Protein AF-0000000080555673 (afdb_homodimer)

Foldseek 3Di:
DQQQQDWAWDKDKDADLQAAIEIEIDTDRDRHDDDPPRNVVRVVVLLVVLVVLCVVCVVPVSHALEYEYEDLDCVCLVSLQVSVVVPGQYAYAYQDDDCPRSCCVRNPVRYHHVVVVCVVCVVVVVPPPSVGDPPPPPD/DQQQQQWAWDKDKDADLQAAIEIEIDTDRDRHDDRDPRNVVRVVVLLVVLVVLCVVCVVPVSHALEYEYEDLDCVCLVSLQVSVVVPGQYAYAYQDDDCPRSCCVRNPVRYHHVVVVCVVCVVVVVPPPPVPDDPPPPD

Radius of gyration: 21.2 Å; Cα contacts (8 Å, |Δi|>4): 438; chains: 2; bounding box: 64×56×46 Å

Sequence (278 aa):
MSRAGSVGKETRTVHCSTCGVMMRQSSIYPNDDPHERKTDIADISLVKEAIFHAMDSITNEKVPRNILLVSNDKDFKCTLEALKLRGFTVMAAIEAKTPNHMYADICGNGTWCWKEMEKGAASDQSRLPYFLPSASPGAMSRAGSVGKETRTVHCSTCGVMMRQSSIYPNDDPHERKTDIADISLVKEAIFHAMDSITNEKVPRNILLVSNDKDFKCTLEALKLRGFTVMAAIEAKTPNHMYADICGNGTWCWKEMEKGAASDQSRLPYFLPSASPGA

Structure (mmCIF, N/CA/C/O backbone):
data_AF-0000000080555673-model_v1
#
loop_
_entity.id
_entity.type
_entity.pdbx_description
1 polymer 'Predicted protein'
#
loop_
_atom_site.group_PDB
_atom_site.id
_atom_site.type_symbol
_atom_site.label_atom_id
_atom_site.label_alt_id
_atom_site.label_comp_id
_atom_site.label_asym_id
_atom_site.label_entity_id
_atom_site.label_seq_id
_atom_site.pdbx_PDB_ins_code
_atom_site.Cartn_x
_atom_site.Cartn_y
_atom_site.Cartn_z
_atom_site.occupancy
_atom_site.B_iso_or_equiv
_atom_site.auth_seq_id
_atom_site.auth_comp_id
_atom_site.auth_asym_id
_atom_site.auth_atom_id
_atom_site.pdbx_PDB_model_num
ATOM 1 N N . MET A 1 1 ? 36.438 9.312 -0.161 1 21.98 1 MET A N 1
ATOM 2 C CA . MET A 1 1 ? 35.344 8.477 -0.634 1 21.98 1 MET A CA 1
ATOM 3 C C . MET A 1 1 ? 34.156 8.555 0.322 1 21.98 1 MET A C 1
ATOM 5 O O . MET A 1 1 ? 34.25 8.156 1.482 1 21.98 1 MET A O 1
ATOM 9 N N . SER A 1 2 ? 33.344 9.664 0.263 1 25.83 2 SER A N 1
ATOM 10 C CA . SER A 1 2 ? 32.219 10.117 1.084 1 25.83 2 SER A CA 1
ATOM 11 C C . SER A 1 2 ? 31.141 9.047 1.185 1 25.83 2 SER A C 1
ATOM 13 O O . SER A 1 2 ? 30.656 8.555 0.167 1 25.83 2 SER A O 1
ATOM 15 N N . ARG A 1 3 ? 31.328 8.172 2.049 1 28.62 3 ARG A N 1
ATOM 16 C CA . ARG A 1 3 ? 30.422 7.098 2.434 1 28.62 3 ARG A CA 1
ATOM 17 C C . ARG A 1 3 ? 28.984 7.605 2.527 1 28.62 3 ARG A C 1
ATOM 19 O O . ARG A 1 3 ? 28.641 8.359 3.443 1 28.62 3 ARG A O 1
ATOM 26 N N . ALA A 1 4 ? 28.359 7.988 1.44 1 32.31 4 ALA A N 1
ATOM 27 C CA . ALA A 1 4 ? 26.953 8.383 1.428 1 32.31 4 ALA A CA 1
ATOM 28 C C . ALA A 1 4 ? 26.094 7.375 2.184 1 32.31 4 ALA A C 1
ATOM 30 O O . ALA A 1 4 ? 26.094 6.184 1.866 1 32.31 4 ALA A O 1
ATOM 31 N N . GLY A 1 5 ? 25.938 7.414 3.393 1 33.72 5 GLY A N 1
ATOM 32 C CA . GLY A 1 5 ? 25.156 6.707 4.398 1 33.72 5 GLY A CA 1
ATOM 33 C C . GLY A 1 5 ? 23.766 6.348 3.926 1 33.72 5 GLY A C 1
ATOM 34 O O . GLY A 1 5 ? 23.094 7.152 3.275 1 33.72 5 GLY A O 1
ATOM 35 N N . SER A 1 6 ? 23.422 5.062 3.5 1 38.94 6 SER A N 1
ATOM 36 C CA . SER A 1 6 ? 22.109 4.59 3.053 1 38.94 6 SER A CA 1
ATOM 37 C C . SER A 1 6 ? 21 5.094 3.965 1 38.94 6 SER A C 1
ATOM 39 O O . SER A 1 6 ? 21.172 5.145 5.184 1 38.94 6 SER A O 1
ATOM 41 N N . VAL A 1 7 ? 20.156 5.949 3.777 1 48.5 7 VAL A N 1
ATOM 42 C CA . VAL A 1 7 ? 19.062 6.637 4.441 1 48.5 7 VAL A CA 1
ATOM 43 C C . VAL A 1 7 ? 17.953 5.641 4.773 1 48.5 7 VAL A C 1
ATOM 45 O O . VAL A 1 7 ? 17.469 4.922 3.895 1 48.5 7 VAL A O 1
ATOM 48 N N . GLY A 1 8 ? 17.938 4.906 5.98 1 57.41 8 GLY A N 1
ATOM 49 C CA . GLY A 1 8 ? 16.797 4.148 6.473 1 57.41 8 GLY A CA 1
ATOM 50 C C . GLY A 1 8 ? 15.555 5.004 6.684 1 57.41 8 GLY A C 1
ATOM 51 O O . GLY A 1 8 ? 15.656 6.223 6.844 1 57.41 8 GLY A O 1
ATOM 52 N N . LYS A 1 9 ? 14.352 4.52 6.137 1 69.62 9 LYS A N 1
ATOM 53 C CA . LYS A 1 9 ? 13.078 5.176 6.398 1 69.62 9 LYS A CA 1
ATOM 54 C C . LYS A 1 9 ? 12.359 4.531 7.574 1 69.62 9 LYS A C 1
ATOM 56 O O . LYS A 1 9 ? 12.422 3.312 7.758 1 69.62 9 LYS A O 1
ATOM 61 N N . GLU A 1 10 ? 12.141 5.344 8.547 1 72.56 10 GLU A N 1
ATOM 62 C CA . GLU A 1 10 ? 11.266 4.91 9.641 1 72.56 10 GLU A CA 1
ATOM 63 C C . GLU A 1 10 ? 9.859 5.469 9.469 1 72.56 10 GLU A C 1
ATOM 65 O O . GLU A 1 10 ? 9.68 6.578 8.961 1 72.56 10 GLU A O 1
ATOM 70 N N . THR A 1 11 ? 8.906 4.551 9.766 1 83.69 11 THR A N 1
ATOM 71 C CA . THR A 1 11 ? 7.52 5 9.68 1 83.69 11 THR A CA 1
ATOM 72 C C . THR A 1 11 ? 6.836 4.891 11.039 1 83.69 11 THR A C 1
ATOM 74 O O . THR A 1 11 ? 7.176 4.02 11.844 1 83.69 11 THR A O 1
ATOM 77 N N . ARG A 1 12 ? 6.098 5.863 11.391 1 82.44 12 ARG A N 1
ATOM 78 C CA . ARG A 1 12 ? 5.246 5.855 12.578 1 82.44 12 ARG A CA 1
ATOM 79 C C . ARG A 1 12 ? 3.791 6.133 12.211 1 82.44 12 ARG A C 1
ATOM 81 O O . ARG A 1 12 ? 3.506 7.055 11.438 1 82.44 12 ARG A O 1
ATOM 88 N N . THR A 1 13 ? 2.893 5.273 12.672 1 89.12 13 THR A N 1
ATOM 89 C CA . THR A 1 13 ? 1.47 5.453 12.398 1 89.12 13 THR A CA 1
ATOM 90 C C . THR A 1 13 ? 0.692 5.621 13.703 1 89.12 13 THR A C 1
ATOM 92 O O . THR A 1 13 ? 0.912 4.883 14.664 1 89.12 13 THR A O 1
ATOM 95 N N . VAL A 1 14 ? -0.144 6.629 13.75 1 88.56 14 VAL A N 1
ATOM 96 C CA . VAL A 1 14 ? -1.011 6.867 14.898 1 88.56 14 VAL A CA 1
ATOM 97 C C . VAL A 1 14 ? -2.471 6.871 14.461 1 88.56 14 VAL A C 1
ATOM 99 O O . VAL A 1 14 ? -2.838 7.574 13.516 1 88.56 14 VAL A O 1
ATOM 102 N N . HIS A 1 15 ? -3.229 5.973 15.117 1 89.88 15 HIS A N 1
ATOM 103 C CA . HIS A 1 15 ? -4.668 5.969 14.883 1 89.88 15 HIS A CA 1
ATOM 104 C C . HIS A 1 15 ? -5.402 6.762 15.961 1 89.88 15 HIS A C 1
ATOM 106 O O . HIS A 1 15 ? -5.172 6.559 17.156 1 89.88 15 HIS A O 1
ATOM 112 N N . CYS A 1 16 ? -6.152 7.699 15.469 1 84.5 16 CYS A N 1
ATOM 113 C CA . CYS A 1 16 ? -6.969 8.531 16.344 1 84.5 16 CYS A CA 1
ATOM 114 C C . CYS A 1 16 ? -8.453 8.266 16.125 1 84.5 16 CYS A C 1
ATOM 116 O O . CYS A 1 16 ? -8.945 8.391 15 1 84.5 16 CYS A O 1
ATOM 118 N N . SER A 1 17 ? -9.219 7.902 17.141 1 87.12 17 SER A N 1
ATOM 119 C CA . SER A 1 17 ? -10.625 7.52 17.031 1 87.12 17 SER A CA 1
ATOM 120 C C . SER A 1 17 ? -11.484 8.695 16.578 1 87.12 17 SER A C 1
ATOM 122 O O . SER A 1 17 ? -12.547 8.5 15.977 1 87.12 17 SER A O 1
ATOM 124 N N . THR A 1 18 ? -10.961 9.883 16.828 1 86.94 18 THR A N 1
ATOM 125 C CA . THR A 1 18 ? -11.773 11.047 16.5 1 86.94 18 THR A CA 1
ATOM 126 C C . THR A 1 18 ? -11.234 11.75 15.25 1 86.94 18 THR A C 1
ATOM 128 O O . THR A 1 18 ? -11.953 12.5 14.594 1 86.94 18 THR A O 1
ATOM 131 N N . CYS A 1 19 ? -10.055 11.461 14.875 1 87.62 19 CYS A N 1
ATOM 132 C CA . CYS A 1 19 ? -9.477 12.328 13.852 1 87.62 19 CYS A CA 1
ATOM 133 C C . CYS A 1 19 ? -8.938 11.5 12.688 1 87.62 19 CYS A C 1
ATOM 135 O O . CYS A 1 19 ? -8.602 12.055 11.641 1 87.62 19 CYS A O 1
ATOM 137 N N . GLY A 1 20 ? -8.914 10.297 12.789 1 94.25 20 GLY A N 1
ATOM 138 C CA . GLY A 1 20 ? -8.461 9.492 11.664 1 94.25 20 GLY A CA 1
ATOM 139 C C . GLY A 1 20 ? -7.074 8.914 11.867 1 94.25 20 GLY A C 1
ATOM 140 O O . GLY A 1 20 ? -6.746 8.438 12.953 1 94.25 20 GLY A O 1
ATOM 141 N N . VAL A 1 21 ? -6.258 8.852 10.859 1 93.88 21 VAL A N 1
ATOM 142 C CA . VAL A 1 21 ? -4.949 8.211 10.945 1 93.88 21 VAL A CA 1
ATOM 143 C C . VAL A 1 21 ? -3.859 9.203 10.547 1 93.88 21 VAL A C 1
ATOM 145 O O . VAL A 1 21 ? -4.055 10.016 9.633 1 93.88 21 VAL A O 1
ATOM 148 N N . MET A 1 22 ? -2.73 9.227 11.234 1 90.62 22 MET A N 1
ATOM 149 C CA . MET A 1 22 ? -1.548 10.016 10.883 1 90.62 22 MET A CA 1
ATOM 150 C C . MET A 1 22 ? -0.346 9.109 10.641 1 90.62 22 MET A C 1
ATOM 152 O O . MET A 1 22 ? -0.007 8.273 11.484 1 90.62 22 MET A O 1
ATOM 156 N N . MET A 1 23 ? 0.239 9.227 9.5 1 92.31 23 MET A N 1
ATOM 157 C CA . MET A 1 23 ? 1.437 8.469 9.148 1 92.31 23 MET A CA 1
ATOM 158 C C . MET A 1 23 ? 2.631 9.391 8.953 1 92.31 23 MET A C 1
ATOM 160 O O . MET A 1 23 ? 2.539 10.383 8.227 1 92.31 23 MET A O 1
ATOM 164 N N . ARG A 1 24 ? 3.701 9.047 9.586 1 86.38 24 ARG A N 1
ATOM 165 C CA . ARG A 1 24 ? 4.902 9.875 9.5 1 86.38 24 ARG A CA 1
ATOM 166 C C . ARG A 1 24 ? 6.082 9.062 8.961 1 86.38 24 ARG A C 1
ATOM 168 O O . ARG A 1 24 ? 6.344 7.953 9.422 1 86.38 24 ARG A O 1
ATOM 175 N N . GLN A 1 25 ? 6.613 9.555 7.941 1 84.25 25 GLN A N 1
ATOM 176 C CA . GLN A 1 25 ? 7.848 8.992 7.406 1 84.25 25 GLN A CA 1
ATOM 177 C C . GLN A 1 25 ? 9.062 9.82 7.824 1 84.25 25 GLN A C 1
ATOM 179 O O . GLN A 1 25 ? 9.047 11.047 7.707 1 84.25 25 GLN A O 1
ATOM 184 N N . SER A 1 26 ? 10.023 9.219 8.469 1 74.69 26 SER A N 1
ATOM 185 C CA . SER A 1 26 ? 11.25 9.898 8.852 1 74.69 26 SER A CA 1
ATOM 186 C C . SER A 1 26 ? 12.477 9.219 8.258 1 74.69 26 SER A C 1
ATOM 188 O O . SER A 1 26 ? 12.445 8.016 7.969 1 74.69 26 SER A O 1
ATOM 190 N N . SER A 1 27 ? 13.352 10.055 7.68 1 62 27 SER A N 1
ATOM 191 C CA . SER A 1 27 ? 14.617 9.531 7.172 1 62 27 SER A CA 1
ATOM 192 C C . SER A 1 27 ? 15.695 9.555 8.25 1 62 27 SER A C 1
ATOM 194 O O . SER A 1 27 ? 15.812 10.523 9 1 62 27 SER A O 1
ATOM 196 N N . ILE A 1 28 ? 16.125 8.359 8.695 1 54.81 28 ILE A N 1
ATOM 197 C CA . ILE A 1 28 ? 17.297 8.312 9.562 1 54.81 28 ILE A CA 1
ATOM 198 C C . ILE A 1 28 ? 18.547 8.156 8.719 1 54.81 28 ILE A C 1
ATOM 200 O O . ILE A 1 28 ? 18.625 7.262 7.863 1 54.81 28 ILE A O 1
ATOM 204 N N . TYR A 1 29 ? 19.422 9.227 8.633 1 47.34 29 TYR A N 1
ATOM 205 C CA . TYR A 1 29 ? 20.672 9.211 7.879 1 47.34 29 TYR A CA 1
ATOM 206 C C . TYR A 1 29 ? 21.766 8.484 8.656 1 47.34 29 TYR A C 1
ATOM 208 O O . TYR A 1 29 ? 22.406 9.07 9.531 1 47.34 29 TYR A O 1
ATOM 216 N N . PRO A 1 30 ? 21.797 7.391 9.039 1 45.25 30 PRO A N 1
ATOM 217 C CA . PRO A 1 30 ? 23.031 6.914 9.656 1 45.25 30 PRO A CA 1
ATOM 218 C C . PRO A 1 30 ? 24.234 7.008 8.711 1 45.25 30 PRO A C 1
ATOM 220 O O . PRO A 1 30 ? 24.062 7.035 7.492 1 45.25 30 PRO A O 1
ATOM 223 N N . ASN A 1 31 ? 25.594 7.434 9.188 1 41.19 31 ASN A N 1
ATOM 224 C CA . ASN A 1 31 ? 26.828 7.352 8.414 1 41.19 31 ASN A CA 1
ATOM 225 C C . ASN A 1 31 ? 26.766 6.238 7.367 1 41.19 31 ASN A C 1
ATOM 227 O O . ASN A 1 31 ? 27.125 6.449 6.207 1 41.19 31 ASN A O 1
ATOM 231 N N . ASP A 1 32 ? 27.672 5.004 7.848 1 35.41 32 ASP A N 1
ATOM 232 C CA . ASP A 1 32 ? 28.188 3.912 7.023 1 35.41 32 ASP A CA 1
ATOM 233 C C . ASP A 1 32 ? 27.078 3.289 6.18 1 35.41 32 ASP A C 1
ATOM 235 O O . ASP A 1 32 ? 27.25 3.094 4.973 1 35.41 32 ASP A O 1
ATOM 239 N N . ASP A 1 33 ? 26.562 2.094 6.637 1 38.25 33 ASP A N 1
ATOM 240 C CA . ASP A 1 33 ? 26.484 0.834 5.902 1 38.25 33 ASP A CA 1
ATOM 241 C C . ASP A 1 33 ? 25.422 0.896 4.812 1 38.25 33 ASP A C 1
ATOM 243 O O . ASP A 1 33 ? 24.531 1.754 4.848 1 38.25 33 ASP A O 1
ATOM 247 N N . PRO A 1 34 ? 25 -0.311 4.148 1 38.94 34 PRO A N 1
ATOM 248 C CA . PRO A 1 34 ? 24.578 -0.998 2.93 1 38.94 34 PRO A CA 1
ATOM 249 C C . PRO A 1 34 ? 23.109 -0.72 2.574 1 38.94 34 PRO A C 1
ATOM 251 O O . PRO A 1 34 ? 22.781 -0.589 1.396 1 38.94 34 PRO A O 1
ATOM 254 N N . HIS A 1 35 ? 21.844 -1.289 3.326 1 42.28 35 HIS A N 1
ATOM 255 C CA . HIS A 1 35 ? 20.703 -2.109 2.914 1 42.28 35 HIS A CA 1
ATOM 256 C C . HIS A 1 35 ? 19.562 -1.247 2.389 1 42.28 35 HIS A C 1
ATOM 258 O O . HIS A 1 35 ? 19.062 -0.378 3.102 1 42.28 35 HIS A O 1
ATOM 264 N N . GLU A 1 36 ? 19.422 -0.836 1.23 1 47.12 36 GLU A N 1
ATOM 265 C CA . GLU A 1 36 ? 18.422 -0.566 0.196 1 47.12 36 GLU A CA 1
ATOM 266 C C . GLU A 1 36 ? 17.078 -1.184 0.553 1 47.12 36 GLU A C 1
ATOM 268 O O . GLU A 1 36 ? 16.031 -0.575 0.323 1 47.12 36 GLU A O 1
ATOM 273 N N . ARG A 1 37 ? 16.938 -2.52 1.069 1 48.28 37 ARG A N 1
ATOM 274 C CA . ARG A 1 37 ? 15.719 -3.301 1.271 1 48.28 37 ARG A CA 1
ATOM 275 C C . ARG A 1 37 ? 14.812 -2.648 2.311 1 48.28 37 ARG A C 1
ATOM 277 O O . ARG A 1 37 ? 13.586 -2.754 2.229 1 48.28 37 ARG A O 1
ATOM 284 N N . LYS A 1 38 ? 15.57 -1.831 3.359 1 53.72 38 LYS A N 1
ATOM 285 C CA . LYS A 1 38 ? 14.805 -1.285 4.48 1 53.72 38 LYS A CA 1
ATOM 286 C C . LYS A 1 38 ? 13.969 -0.088 4.047 1 53.72 38 LYS A C 1
ATOM 288 O O . LYS A 1 38 ? 12.891 0.15 4.594 1 53.72 38 LYS A O 1
ATOM 293 N N . THR A 1 39 ? 14.359 0.45 2.873 1 62.84 39 THR A N 1
ATOM 294 C CA . THR A 1 39 ? 13.664 1.66 2.461 1 62.84 39 THR A CA 1
ATOM 295 C C . THR A 1 39 ? 12.352 1.312 1.758 1 62.84 39 THR A C 1
ATOM 297 O O . THR A 1 39 ? 11.32 1.948 1.999 1 62.84 39 THR A O 1
ATOM 300 N N . ASP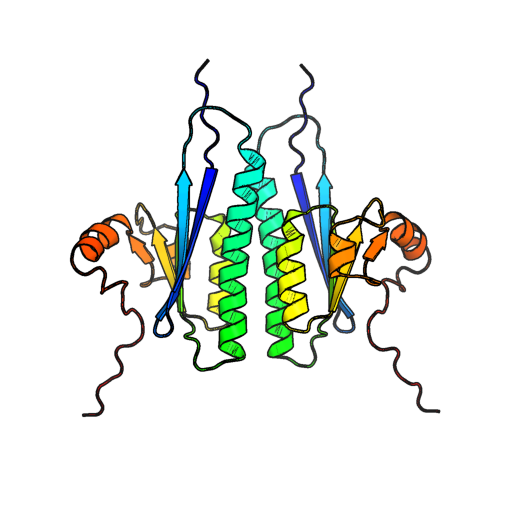 A 1 40 ? 12.219 0.085 1.281 1 72.88 40 ASP A N 1
ATOM 301 C CA . ASP A 1 40 ? 11.062 -0.296 0.475 1 72.88 40 ASP A CA 1
ATOM 302 C C . ASP A 1 40 ? 9.898 -0.734 1.357 1 72.88 40 ASP A C 1
ATOM 304 O O . ASP A 1 40 ? 8.742 -0.405 1.078 1 72.88 40 ASP A O 1
ATOM 308 N N . ILE A 1 41 ? 10.273 -1.353 2.48 1 83.38 41 ILE A N 1
ATOM 309 C CA . ILE A 1 41 ? 9.227 -1.903 3.338 1 83.38 41 ILE A CA 1
ATOM 310 C C . ILE A 1 41 ? 8.508 -0.77 4.066 1 83.38 41 ILE A C 1
ATOM 312 O O . ILE A 1 41 ? 7.293 -0.833 4.273 1 83.38 41 ILE A O 1
ATOM 316 N N . ALA A 1 42 ? 9.305 0.206 4.469 1 84.5 42 ALA A N 1
ATOM 317 C CA . ALA A 1 42 ? 8.703 1.34 5.168 1 84.5 42 ALA A CA 1
ATOM 318 C C . ALA A 1 42 ? 7.664 2.035 4.297 1 84.5 42 ALA A C 1
ATOM 320 O O . ALA A 1 42 ? 6.586 2.393 4.773 1 84.5 42 ALA A O 1
ATOM 321 N N . ASP A 1 43 ? 7.945 2.238 3.066 1 88.69 43 ASP A N 1
ATOM 322 C CA . ASP A 1 43 ? 7.008 2.879 2.148 1 88.69 43 ASP A CA 1
ATOM 323 C C . ASP A 1 43 ? 5.766 2.016 1.937 1 88.69 43 ASP A C 1
ATOM 325 O O . ASP A 1 43 ? 4.645 2.521 1.943 1 88.69 43 ASP A O 1
ATOM 329 N N . ILE A 1 44 ? 5.977 0.724 1.791 1 91.25 44 ILE A N 1
ATOM 330 C CA . ILE A 1 44 ? 4.871 -0.212 1.623 1 91.25 44 ILE A CA 1
ATOM 331 C C . ILE A 1 44 ? 3.967 -0.168 2.852 1 91.25 44 ILE A C 1
ATOM 333 O O . ILE A 1 44 ? 2.74 -0.129 2.727 1 91.25 44 ILE A O 1
ATOM 337 N N . SER A 1 45 ? 4.539 -0.116 3.98 1 92 45 SER A N 1
ATOM 338 C CA . SER A 1 45 ? 3.789 -0.125 5.23 1 92 45 SER A CA 1
ATOM 339 C C . SER A 1 45 ? 2.896 1.106 5.352 1 92 45 SER A C 1
ATOM 341 O O . SER A 1 45 ? 1.763 1.015 5.824 1 92 45 SER A O 1
ATOM 343 N N . LEU A 1 46 ? 3.377 2.199 4.945 1 93.19 46 LEU A N 1
ATOM 344 C CA . LEU A 1 46 ? 2.59 3.424 5.031 1 93.19 46 LEU A CA 1
ATOM 345 C C . LEU A 1 46 ? 1.382 3.359 4.102 1 93.19 46 LEU A C 1
ATOM 347 O O . LEU A 1 46 ? 0.272 3.729 4.492 1 93.19 46 LEU A O 1
ATOM 351 N N . VAL A 1 47 ? 1.68 2.916 2.938 1 96.19 47 VAL A N 1
ATOM 352 C CA . VAL A 1 47 ? 0.606 2.801 1.957 1 96.19 47 VAL A CA 1
ATOM 353 C C . VAL A 1 47 ? -0.441 1.805 2.451 1 96.19 47 VAL A C 1
ATOM 355 O O . VAL A 1 47 ? -1.642 2.084 2.406 1 96.19 47 VAL A O 1
ATOM 358 N N . LYS A 1 48 ? 0.04 0.695 2.92 1 96.62 48 LYS A N 1
ATOM 359 C CA . LYS A 1 48 ? -0.834 -0.331 3.48 1 96.62 48 LYS A CA 1
ATOM 360 C C . LYS A 1 48 ? -1.688 0.232 4.613 1 96.62 48 LYS A C 1
ATOM 362 O O . LYS A 1 48 ? -2.906 0.048 4.629 1 96.62 48 LYS A O 1
ATOM 367 N N . GLU A 1 49 ? -1.113 1.01 5.484 1 95.5 49 GLU A N 1
ATOM 368 C CA . GLU A 1 49 ? -1.824 1.571 6.629 1 95.5 49 GLU A CA 1
ATOM 369 C C . GLU A 1 49 ? -2.885 2.572 6.184 1 95.5 49 GLU A C 1
ATOM 371 O O . GLU A 1 49 ? -4.012 2.555 6.68 1 95.5 49 GLU A O 1
ATOM 376 N N . ALA A 1 50 ? -2.535 3.33 5.297 1 97.62 50 ALA A N 1
ATOM 377 C CA . ALA A 1 50 ? -3.461 4.348 4.809 1 97.62 50 ALA A CA 1
ATOM 378 C C . ALA A 1 50 ? -4.699 3.711 4.184 1 97.62 50 ALA A C 1
ATOM 380 O O . ALA A 1 50 ? -5.828 4.055 4.539 1 97.62 50 ALA A O 1
ATOM 381 N N . ILE A 1 51 ? -4.523 2.742 3.357 1 98.31 51 ILE A N 1
ATOM 382 C CA . ILE A 1 51 ? -5.641 2.207 2.586 1 98.31 51 ILE A CA 1
ATOM 383 C C . ILE A 1 51 ? -6.461 1.254 3.455 1 98.31 51 ILE A C 1
ATOM 385 O O . ILE A 1 51 ? -7.688 1.2 3.344 1 98.31 51 ILE A O 1
ATOM 389 N N . PHE A 1 52 ? -5.816 0.553 4.34 1 97.94 52 PHE A N 1
ATOM 390 C CA . PHE A 1 52 ? -6.574 -0.298 5.25 1 97.94 52 PHE A CA 1
ATOM 391 C C . PHE A 1 52 ? -7.418 0.542 6.199 1 97.94 52 PHE A C 1
ATOM 393 O O . PHE A 1 52 ? -8.547 0.164 6.539 1 97.94 52 PHE A O 1
ATOM 400 N N . HIS A 1 53 ? -6.867 1.677 6.633 1 96.62 53 HIS A N 1
ATOM 401 C CA . HIS A 1 53 ? -7.688 2.584 7.426 1 96.62 53 HIS A CA 1
ATOM 402 C C . HIS A 1 53 ? -8.938 3.008 6.664 1 96.62 53 HIS A C 1
ATOM 404 O O . HIS A 1 53 ? -10.039 3.01 7.219 1 96.62 53 HIS A O 1
ATOM 410 N N . ALA A 1 54 ? -8.695 3.371 5.426 1 98 54 ALA A N 1
ATOM 411 C CA . ALA A 1 54 ? -9.812 3.766 4.57 1 98 54 ALA A CA 1
ATOM 412 C C . ALA A 1 54 ? -10.82 2.633 4.43 1 98 54 ALA A C 1
ATOM 414 O O . ALA A 1 54 ? -12.023 2.84 4.602 1 98 54 ALA A O 1
ATOM 415 N N . MET A 1 55 ? -10.375 1.485 4.188 1 97.69 55 MET A N 1
ATOM 416 C CA . MET A 1 55 ? -11.234 0.312 4.047 1 97.69 55 MET A CA 1
ATOM 417 C C . MET A 1 55 ? -12.031 0.063 5.324 1 97.69 55 MET A C 1
ATOM 419 O O . MET A 1 55 ? -13.242 -0.167 5.27 1 97.69 55 MET A O 1
ATOM 423 N N . ASP A 1 56 ? -11.359 0.171 6.391 1 95.5 56 ASP A N 1
ATOM 424 C CA . ASP A 1 56 ? -12.008 -0.062 7.676 1 95.5 56 ASP A CA 1
ATOM 425 C C . ASP A 1 56 ? -13.062 1 7.957 1 95.5 56 ASP A C 1
ATOM 427 O O . ASP A 1 56 ? -14.102 0.707 8.555 1 95.5 56 ASP A O 1
ATOM 431 N N . SER A 1 57 ? -12.859 2.174 7.543 1 95.56 57 SER A N 1
ATOM 432 C CA . SER A 1 57 ? -13.805 3.252 7.789 1 95.56 57 SER A CA 1
ATOM 433 C C . SER A 1 57 ? -15.078 3.066 6.965 1 95.56 57 SER A C 1
ATOM 435 O O . SER A 1 57 ? -16.156 3.529 7.355 1 95.56 57 SER A O 1
ATOM 437 N N . ILE A 1 58 ? -14.953 2.361 5.855 1 94.75 58 ILE A N 1
ATOM 438 C CA . ILE A 1 58 ? -16.125 2.064 5.023 1 94.75 58 ILE A CA 1
ATOM 439 C C . ILE A 1 58 ? -17 1.026 5.719 1 94.75 58 ILE A C 1
ATOM 441 O O . ILE A 1 58 ? -18.234 1.109 5.664 1 94.75 58 ILE A O 1
ATOM 445 N N . THR A 1 59 ? -16.359 0.136 6.367 1 93.56 59 THR A N 1
ATOM 446 C CA . THR A 1 59 ? -17.078 -0.96 7.008 1 93.56 59 THR A CA 1
ATOM 447 C C . THR A 1 59 ? -17.578 -0.547 8.391 1 93.56 59 THR A C 1
ATOM 449 O O . THR A 1 59 ? -18.562 -1.098 8.891 1 93.56 59 THR A O 1
ATOM 452 N N . ASN A 1 60 ? -16.828 0.385 9 1 95.19 60 ASN A N 1
ATOM 453 C CA . ASN A 1 60 ? -17.141 0.889 10.336 1 95.19 60 ASN A CA 1
ATOM 454 C C . ASN A 1 60 ? -17.266 2.41 10.344 1 95.19 60 ASN A C 1
ATOM 456 O O . ASN A 1 60 ? -16.25 3.117 10.422 1 95.19 60 ASN A O 1
ATOM 460 N N . GLU A 1 61 ? -18.484 2.854 10.461 1 93.38 61 GLU A N 1
ATOM 461 C CA . GLU A 1 61 ? -18.766 4.281 10.328 1 93.38 61 GLU A CA 1
ATOM 462 C C . GLU A 1 61 ? -18.172 5.07 11.492 1 93.38 61 GLU A C 1
ATOM 464 O O . GLU A 1 61 ? -18.062 6.297 11.43 1 93.38 61 GLU A O 1
ATOM 469 N N . LYS A 1 62 ? -17.797 4.457 12.57 1 95 62 LYS A N 1
ATOM 470 C CA . LYS A 1 62 ? -17.203 5.133 13.719 1 95 62 LYS A CA 1
ATOM 471 C C . LYS A 1 62 ? -15.75 5.516 13.43 1 95 62 LYS A C 1
ATOM 473 O O . LYS A 1 62 ? -15.172 6.336 14.141 1 95 62 LYS A O 1
ATOM 478 N N . VAL A 1 63 ? -15.203 4.914 12.438 1 94.81 63 VAL A N 1
ATOM 479 C CA . VAL A 1 63 ? -13.828 5.219 12.055 1 94.81 63 VAL A CA 1
ATOM 480 C C . VAL A 1 63 ? -13.805 6.441 11.141 1 94.81 63 VAL A C 1
ATOM 482 O O . VAL A 1 63 ? -14.422 6.438 10.078 1 94.81 63 VAL A O 1
ATOM 485 N N . PRO A 1 64 ? -13.086 7.543 11.641 1 95.81 64 PRO A N 1
ATOM 486 C CA . PRO A 1 64 ? -13.07 8.758 10.82 1 95.81 64 PRO A CA 1
ATOM 487 C C . PRO A 1 64 ? -12.391 8.539 9.469 1 95.81 64 PRO A C 1
ATOM 489 O O . PRO A 1 64 ? -11.438 7.773 9.367 1 95.81 64 PRO A O 1
ATOM 492 N N . ARG A 1 65 ? -12.797 9.305 8.484 1 97.06 65 ARG A N 1
ATOM 493 C CA . ARG A 1 65 ? -12.32 9.148 7.117 1 97.06 65 ARG A CA 1
ATOM 494 C C . ARG A 1 65 ? -11.242 10.18 6.789 1 97.06 65 ARG A C 1
ATOM 496 O O . ARG A 1 65 ? -11.227 10.734 5.691 1 97.06 65 ARG A O 1
ATOM 503 N N . ASN A 1 66 ? -10.406 10.5 7.836 1 95.88 66 ASN A N 1
ATOM 504 C CA . ASN A 1 66 ? -9.32 11.469 7.68 1 95.88 66 ASN A CA 1
ATOM 505 C C . ASN A 1 66 ? -7.957 10.789 7.676 1 95.88 66 ASN A C 1
ATOM 507 O O . ASN A 1 66 ? -7.668 9.961 8.539 1 95.88 66 ASN A O 1
ATOM 511 N N . ILE A 1 67 ? -7.078 11.109 6.707 1 96.62 67 ILE A N 1
ATOM 512 C CA . ILE A 1 67 ? -5.75 10.523 6.547 1 96.62 67 ILE A CA 1
ATOM 513 C C . ILE A 1 67 ? -4.711 11.641 6.445 1 96.62 67 ILE A C 1
ATOM 515 O O . ILE A 1 67 ? -4.789 12.492 5.555 1 96.62 67 ILE A O 1
ATOM 519 N N . LEU A 1 68 ? -3.734 11.688 7.312 1 93.75 68 LEU A N 1
ATOM 520 C CA . LEU A 1 68 ? -2.666 12.68 7.316 1 93.75 68 LEU A CA 1
ATOM 521 C C . LEU A 1 68 ? -1.312 12.016 7.07 1 93.75 68 LEU A C 1
ATOM 523 O O . LEU A 1 68 ? -0.92 11.102 7.797 1 93.75 68 LEU A O 1
ATOM 527 N N . LEU A 1 69 ? -0.646 12.43 6.09 1 93.44 69 LEU A N 1
ATOM 528 C CA . LEU A 1 69 ? 0.696 11.953 5.77 1 93.44 69 LEU A CA 1
ATOM 529 C C . LEU A 1 69 ? 1.738 13.023 6.074 1 93.44 69 LEU A C 1
ATOM 531 O O . LEU A 1 69 ? 1.633 14.156 5.59 1 93.44 69 LEU A O 1
ATOM 535 N N . VAL A 1 70 ? 2.689 12.672 6.867 1 89.12 70 VAL A N 1
ATOM 536 C CA . VAL A 1 70 ? 3.836 13.531 7.129 1 89.12 70 VAL A CA 1
ATOM 537 C C . VAL A 1 70 ? 5.062 13 6.391 1 89.12 70 VAL A C 1
ATOM 539 O O . VA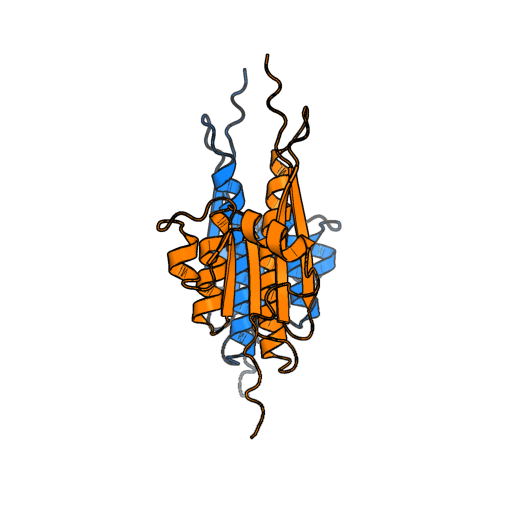L A 1 70 ? 5.754 12.109 6.887 1 89.12 70 VAL A O 1
ATOM 542 N N . SER A 1 71 ? 5.293 13.484 5.23 1 85.69 71 SER A N 1
ATOM 543 C CA . SER A 1 71 ? 6.375 13 4.379 1 85.69 71 SER A CA 1
ATOM 544 C C . SER A 1 71 ? 6.637 13.953 3.217 1 85.69 71 SER A C 1
ATOM 546 O O . SER A 1 71 ? 5.727 14.648 2.76 1 85.69 71 SER A O 1
ATOM 548 N N . ASN A 1 72 ? 7.871 13.961 2.738 1 83.25 72 ASN A N 1
ATOM 549 C CA . ASN A 1 72 ? 8.219 14.68 1.515 1 83.25 72 ASN A CA 1
ATOM 550 C C . ASN A 1 72 ? 8.352 13.727 0.327 1 83.25 72 ASN A C 1
ATOM 552 O O . ASN A 1 72 ? 8.688 14.156 -0.779 1 83.25 72 ASN A O 1
ATOM 556 N N . ASP A 1 73 ? 8 12.516 0.574 1 84.38 73 ASP A N 1
ATOM 557 C CA . ASP A 1 73 ? 8.188 11.5 -0.457 1 84.38 73 ASP A CA 1
ATOM 558 C C . ASP A 1 73 ? 7.082 11.57 -1.504 1 84.38 73 ASP A C 1
ATOM 560 O O . ASP A 1 73 ? 5.898 11.445 -1.173 1 84.38 73 ASP A O 1
ATOM 564 N N . LYS A 1 74 ? 7.441 11.719 -2.705 1 86.88 74 LYS A N 1
ATOM 565 C CA . LYS A 1 74 ? 6.484 11.875 -3.795 1 86.88 74 LYS A CA 1
ATOM 566 C C . LYS A 1 74 ? 5.824 10.539 -4.133 1 86.88 74 LYS A C 1
ATOM 568 O O . LYS A 1 74 ? 4.797 10.508 -4.816 1 86.88 74 LYS A O 1
ATOM 573 N N . ASP A 1 75 ? 6.371 9.414 -3.699 1 86.69 75 ASP A N 1
ATOM 574 C CA . ASP A 1 75 ? 5.871 8.094 -4.074 1 86.69 75 ASP A CA 1
ATOM 575 C C . ASP A 1 75 ? 4.492 7.836 -3.469 1 86.69 75 ASP A C 1
ATOM 577 O O . ASP A 1 75 ? 3.779 6.93 -3.902 1 86.69 75 ASP A O 1
ATOM 581 N N . PHE A 1 76 ? 4 8.734 -2.584 1 93.06 76 PHE A N 1
ATOM 582 C CA . PHE A 1 76 ? 2.719 8.523 -1.922 1 93.06 76 PHE A CA 1
ATOM 583 C C . PHE A 1 76 ? 1.62 9.328 -2.605 1 93.06 76 PHE A C 1
ATOM 585 O O . PHE A 1 76 ? 0.437 9.148 -2.307 1 93.06 76 PHE A O 1
ATOM 592 N N . LYS A 1 77 ? 2.115 10.094 -3.512 1 93.44 77 LYS A N 1
ATOM 593 C CA . LYS A 1 77 ? 1.186 11.031 -4.133 1 93.44 77 LYS A CA 1
ATOM 594 C C . LYS A 1 77 ? -0.001 10.305 -4.754 1 93.44 77 LYS A C 1
ATOM 596 O O . LYS A 1 77 ? -1.155 10.648 -4.5 1 93.44 77 LYS A O 1
ATOM 601 N N . CYS A 1 78 ? 0.171 9.266 -5.531 1 94.81 78 CYS A N 1
ATOM 602 C CA . CYS A 1 78 ? -0.891 8.562 -6.238 1 94.81 78 CYS A CA 1
ATOM 603 C C . CYS A 1 78 ? -1.809 7.832 -5.262 1 94.81 78 CYS A C 1
ATOM 605 O O . CYS A 1 78 ? -3.006 7.688 -5.52 1 94.81 78 CYS A O 1
ATOM 607 N N . THR A 1 79 ? -1.256 7.383 -4.195 1 96.62 79 THR A N 1
ATOM 608 C CA . THR A 1 79 ? -2.08 6.742 -3.176 1 96.62 79 THR A CA 1
ATOM 609 C C . THR A 1 79 ? -3.051 7.742 -2.557 1 96.62 79 THR A C 1
ATOM 611 O O . THR A 1 79 ? -4.246 7.469 -2.445 1 96.62 79 THR A O 1
ATOM 614 N N . LEU A 1 80 ? -2.523 8.93 -2.205 1 96.94 80 LEU A N 1
ATOM 615 C CA . LEU A 1 80 ? -3.361 9.961 -1.606 1 96.94 80 LEU A CA 1
ATOM 616 C C . LEU A 1 80 ? -4.422 10.445 -2.594 1 96.94 80 LEU A C 1
ATOM 618 O O . LEU A 1 80 ? -5.574 10.664 -2.217 1 96.94 80 LEU A O 1
ATOM 622 N N . GLU A 1 81 ? -3.994 10.547 -3.777 1 97.12 81 GLU A N 1
ATOM 623 C CA . GLU A 1 81 ? -4.941 10.961 -4.809 1 97.12 81 GLU A CA 1
ATOM 624 C C . GLU A 1 81 ? -6.074 9.945 -4.953 1 97.12 81 GLU A C 1
ATOM 626 O O . GLU A 1 81 ? -7.246 10.32 -5.035 1 97.12 81 GLU A O 1
ATOM 631 N N . ALA A 1 82 ? -5.773 8.688 -5.02 1 97.31 82 ALA A N 1
ATOM 632 C CA . ALA A 1 82 ? -6.773 7.637 -5.16 1 97.31 82 ALA A CA 1
ATOM 633 C C . ALA A 1 82 ? -7.73 7.625 -3.969 1 97.31 82 ALA A C 1
ATOM 635 O O . ALA A 1 82 ? -8.93 7.391 -4.129 1 97.31 82 ALA A O 1
ATOM 636 N N . LEU A 1 83 ? -7.238 7.883 -2.783 1 97.5 83 LEU A N 1
ATOM 637 C CA . LEU A 1 83 ? -8.07 7.93 -1.587 1 97.5 83 LEU A CA 1
ATOM 638 C C . LEU A 1 83 ? -9.016 9.125 -1.625 1 97.5 83 LEU A C 1
ATOM 640 O O . LEU A 1 83 ? -10.188 9.016 -1.265 1 97.5 83 LEU A O 1
ATOM 644 N N . LYS A 1 84 ? -8.461 10.203 -2.1 1 97.06 84 LYS A N 1
ATOM 645 C CA . LYS A 1 84 ? -9.289 11.398 -2.229 1 97.06 84 LYS A CA 1
ATOM 646 C C . LYS A 1 84 ? -10.453 11.164 -3.188 1 97.06 84 LYS A C 1
ATOM 648 O O . LYS A 1 84 ? -11.586 11.57 -2.912 1 97.06 84 LYS A O 1
ATOM 653 N N . LEU A 1 85 ? -10.234 10.531 -4.262 1 95.69 85 LEU A N 1
ATOM 654 C CA . LEU A 1 85 ? -11.258 10.242 -5.262 1 95.69 85 LEU A CA 1
ATOM 655 C C . LEU A 1 85 ? -12.328 9.312 -4.695 1 95.69 85 LEU A C 1
ATOM 657 O O . LEU A 1 85 ? -13.445 9.258 -5.207 1 95.69 85 LEU A O 1
ATOM 661 N N . ARG A 1 86 ? -12.047 8.625 -3.646 1 95.81 86 ARG A N 1
ATOM 662 C CA . ARG A 1 86 ? -12.992 7.703 -3.031 1 95.81 86 ARG A CA 1
ATOM 663 C C . ARG A 1 86 ? -13.711 8.359 -1.854 1 95.81 86 ARG A C 1
ATOM 665 O O . ARG A 1 86 ? -14.406 7.68 -1.091 1 95.81 86 ARG A O 1
ATOM 672 N N . GLY A 1 87 ? -13.422 9.625 -1.694 1 95.81 87 GLY A N 1
ATOM 673 C CA . GLY A 1 87 ? -14.211 10.406 -0.754 1 95.81 87 GLY A CA 1
ATOM 674 C C . GLY A 1 87 ? -13.516 10.609 0.581 1 95.81 87 GLY A C 1
ATOM 675 O O . GLY A 1 87 ? -14.125 11.094 1.535 1 95.81 87 GLY A O 1
ATOM 676 N N . PHE A 1 88 ? -12.312 10.258 0.704 1 97.06 88 PHE A N 1
ATOM 677 C CA . PHE A 1 88 ? -11.586 10.461 1.952 1 97.06 88 PHE A CA 1
ATOM 678 C C . PHE A 1 88 ? -10.969 11.852 2.006 1 97.06 88 PHE A C 1
ATOM 680 O O . PHE A 1 88 ? -10.594 12.406 0.972 1 97.06 88 PHE A O 1
ATOM 687 N N . THR A 1 89 ? -10.906 12.391 3.215 1 96.38 89 THR A N 1
ATOM 688 C CA . THR A 1 89 ? -10.156 13.617 3.43 1 96.38 89 THR A CA 1
ATOM 689 C C . THR A 1 89 ? -8.672 13.312 3.613 1 96.38 89 THR A C 1
ATOM 691 O O . THR A 1 89 ? -8.281 12.602 4.547 1 96.38 89 THR A O 1
ATOM 694 N N . VAL A 1 90 ? -7.832 13.781 2.717 1 96.88 90 VAL A N 1
ATOM 695 C CA . VAL A 1 90 ? -6.398 13.523 2.777 1 96.88 90 VAL A CA 1
ATOM 696 C C . VAL A 1 90 ? -5.652 14.828 3.068 1 96.88 90 VAL A C 1
ATOM 698 O O . VAL A 1 90 ? -5.984 15.875 2.516 1 96.88 90 VAL A O 1
ATOM 701 N N . MET A 1 91 ? -4.68 14.773 3.922 1 93.62 91 MET A N 1
ATOM 702 C CA . MET A 1 91 ? -3.834 15.891 4.328 1 93.62 91 MET A CA 1
ATOM 703 C C . MET A 1 91 ? -2.361 15.5 4.293 1 93.62 91 MET A C 1
ATOM 705 O O . MET A 1 91 ? -2.025 14.32 4.398 1 93.62 91 MET A O 1
ATOM 709 N N . ALA A 1 92 ? -1.515 16.484 4.094 1 92 92 ALA A N 1
ATOM 710 C CA . ALA A 1 92 ? -0.078 16.234 4.043 1 92 92 ALA A CA 1
ATOM 711 C C . ALA A 1 92 ? 0.701 17.312 4.777 1 92 92 ALA A C 1
ATOM 713 O O . ALA A 1 92 ? 0.384 18.5 4.664 1 92 92 ALA A O 1
ATOM 714 N N . ALA A 1 93 ? 1.59 16.859 5.59 1 88.19 93 ALA A N 1
ATOM 715 C CA . ALA A 1 93 ? 2.572 17.75 6.195 1 88.19 93 ALA A CA 1
ATOM 716 C C . ALA A 1 93 ? 3.947 17.578 5.555 1 88.19 93 ALA A C 1
ATOM 718 O O . ALA A 1 93 ? 4.523 16.484 5.605 1 88.19 93 ALA A O 1
ATOM 719 N N . ILE A 1 94 ? 4.438 18.641 4.973 1 85.06 94 ILE A N 1
ATOM 720 C CA . ILE A 1 94 ? 5.684 18.562 4.215 1 85.06 94 ILE A CA 1
ATOM 721 C C . ILE A 1 94 ? 6.703 19.531 4.801 1 85.06 94 ILE A C 1
ATOM 723 O O . ILE A 1 94 ? 6.355 20.391 5.617 1 85.06 94 ILE A O 1
ATOM 727 N N . GLU A 1 95 ? 8.039 19.203 4.512 1 78.88 95 GLU A N 1
ATOM 728 C CA . GLU A 1 95 ? 9.102 20.016 5.078 1 78.88 95 GLU A CA 1
ATOM 729 C C . GLU A 1 95 ? 8.992 21.469 4.594 1 78.88 95 GLU A C 1
ATOM 731 O O . GLU A 1 95 ? 9.062 22.406 5.395 1 78.88 95 GLU A O 1
ATOM 736 N N . ALA A 1 96 ? 9.133 21.656 3.264 1 71.56 96 ALA A N 1
ATOM 737 C CA . ALA A 1 96 ? 9.031 23.016 2.732 1 71.56 96 ALA A CA 1
ATOM 738 C C . ALA A 1 96 ? 7.793 23.172 1.851 1 71.56 96 ALA A C 1
ATOM 740 O O . ALA A 1 96 ? 7.656 22.469 0.839 1 71.56 96 ALA A O 1
ATOM 741 N N . LYS A 1 97 ? 6.855 23.875 2.443 1 63.75 97 LYS A N 1
ATOM 742 C CA . LYS A 1 97 ? 5.648 24.109 1.654 1 63.75 97 LYS A CA 1
ATOM 743 C C . LYS A 1 97 ? 5.945 25.016 0.462 1 63.75 97 LYS A C 1
ATOM 745 O O . LYS A 1 97 ? 6.504 26.109 0.625 1 63.75 97 LYS A O 1
ATOM 750 N N . THR A 1 98 ? 6.18 24.391 -0.582 1 62.41 98 THR A N 1
ATOM 751 C CA . THR A 1 98 ? 6.199 25.234 -1.771 1 62.41 98 THR A CA 1
ATOM 752 C C . THR A 1 98 ? 4.863 25.172 -2.506 1 62.41 98 THR A C 1
ATOM 754 O O . THR A 1 98 ? 4.176 24.156 -2.463 1 62.41 98 THR A O 1
ATOM 757 N N . PRO A 1 99 ? 4.324 26.406 -2.867 1 62.12 99 PRO A N 1
ATOM 758 C CA . PRO A 1 99 ? 3.053 26.438 -3.594 1 62.12 99 PRO A CA 1
ATOM 759 C C . PRO A 1 99 ? 2.975 25.375 -4.688 1 62.12 99 PRO A C 1
ATOM 761 O O . PRO A 1 99 ? 1.88 24.922 -5.043 1 62.12 99 PRO A O 1
ATOM 764 N N . ASN A 1 100 ? 4.074 24.906 -5.148 1 67.31 100 ASN A N 1
ATOM 765 C CA . ASN A 1 100 ? 4.055 23.969 -6.266 1 67.31 100 ASN A CA 1
ATOM 766 C C . ASN A 1 100 ? 4.383 22.547 -5.809 1 67.31 100 ASN A C 1
ATOM 768 O O . ASN A 1 100 ? 4.758 21.703 -6.621 1 67.31 100 ASN A O 1
ATOM 772 N N . HIS A 1 101 ? 4.18 22.484 -4.445 1 76.88 101 HIS A N 1
ATOM 773 C CA . HIS A 1 101 ? 4.5 21.141 -3.994 1 76.88 101 HIS A CA 1
ATOM 774 C C . HIS A 1 101 ? 3.469 20.125 -4.488 1 76.88 101 HIS A C 1
ATOM 776 O O . HIS A 1 101 ? 2.285 20.453 -4.602 1 76.88 101 HIS A O 1
ATOM 782 N N . MET A 1 102 ? 3.773 18.969 -4.805 1 82.56 102 MET A N 1
ATOM 783 C CA . MET A 1 102 ? 2.928 17.953 -5.422 1 82.56 102 MET A CA 1
ATOM 784 C C . MET A 1 102 ? 1.714 17.641 -4.551 1 82.56 102 MET A C 1
ATOM 786 O O . MET A 1 102 ? 0.611 17.438 -5.062 1 82.56 102 MET A O 1
ATOM 790 N N . TYR A 1 103 ? 1.837 17.828 -3.328 1 89.94 103 TYR A N 1
ATOM 791 C CA . TYR A 1 103 ? 0.732 17.5 -2.434 1 89.94 103 TYR A CA 1
ATOM 792 C C . TYR A 1 103 ? -0.262 18.656 -2.348 1 89.94 103 TYR A C 1
ATOM 794 O O . TYR A 1 103 ? -1.405 18.453 -1.926 1 89.94 103 TYR A O 1
ATOM 802 N N . ALA A 1 104 ? 0.19 19.812 -2.744 1 87 104 ALA A N 1
ATOM 803 C CA . ALA A 1 104 ? -0.736 20.938 -2.768 1 87 104 ALA A CA 1
ATOM 804 C C . ALA A 1 104 ? -1.858 20.703 -3.775 1 87 104 ALA A C 1
ATOM 806 O O . ALA A 1 104 ? -3.004 21.094 -3.539 1 87 104 ALA A O 1
ATOM 807 N N . ASP A 1 105 ? -1.592 20.047 -4.797 1 88.12 105 ASP A N 1
ATOM 808 C CA . ASP A 1 105 ? -2.574 19.766 -5.836 1 88.12 105 ASP A CA 1
ATOM 809 C C . ASP A 1 105 ? -3.617 18.75 -5.344 1 88.12 105 ASP A C 1
ATOM 811 O O . ASP A 1 105 ? -4.773 18.797 -5.766 1 88.12 105 ASP A O 1
ATOM 815 N N . ILE A 1 106 ? -3.199 17.953 -4.453 1 93 106 ILE A N 1
ATOM 816 C CA . ILE A 1 106 ? -4.055 16.859 -4 1 93 106 ILE A CA 1
ATOM 817 C C . ILE A 1 106 ? -4.789 17.281 -2.727 1 93 106 ILE A C 1
ATOM 819 O O . ILE A 1 106 ? -6.012 17.156 -2.639 1 93 106 ILE A O 1
ATOM 823 N N . CYS A 1 107 ? -4.035 17.875 -1.863 1 92.5 107 CYS A N 1
ATOM 824 C CA . CYS A 1 107 ? -4.562 18.094 -0.521 1 92.5 107 CYS A CA 1
ATOM 825 C C . CYS A 1 107 ? -5.113 19.516 -0.384 1 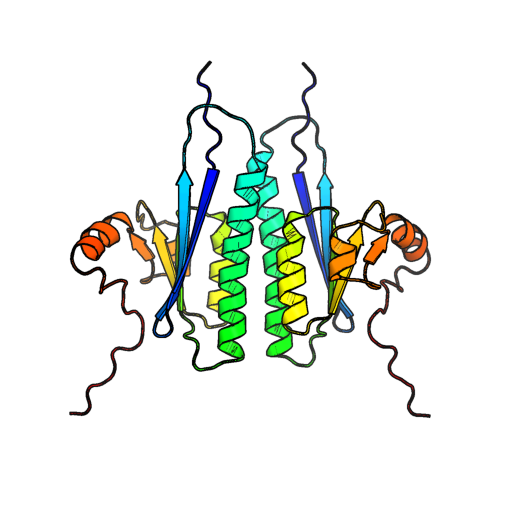92.5 107 CYS A C 1
ATOM 827 O O . CYS A 1 107 ? -5.852 19.797 0.557 1 92.5 107 CYS A O 1
ATOM 829 N N . GLY A 1 108 ? -4.727 20.406 -1.347 1 88.69 108 GLY A N 1
ATOM 830 C CA . GLY A 1 108 ? -5.172 21.797 -1.251 1 88.69 108 GLY A CA 1
ATOM 831 C C . GLY A 1 108 ? -4.828 22.438 0.075 1 88.69 108 GLY A C 1
ATOM 832 O O . GLY A 1 108 ? -3.666 22.438 0.491 1 88.69 108 GLY A O 1
ATOM 833 N N . ASN A 1 109 ? -5.906 22.875 0.795 1 85.94 109 ASN A N 1
ATOM 834 C CA . ASN A 1 109 ? -5.734 23.547 2.076 1 85.94 109 ASN A CA 1
ATOM 835 C C . ASN A 1 109 ? -5.297 22.578 3.168 1 85.94 109 ASN A C 1
ATOM 837 O O . ASN A 1 109 ? -4.938 23 4.27 1 85.94 109 ASN A O 1
ATOM 841 N N . GLY A 1 110 ? -5.285 21.344 2.846 1 86.12 110 GLY A N 1
ATOM 842 C CA . GLY A 1 110 ? -4.855 20.328 3.789 1 86.12 110 GLY A CA 1
ATOM 843 C C . GLY A 1 110 ? -3.357 20.078 3.762 1 86.12 110 GLY A C 1
ATOM 844 O O . GLY A 1 110 ? -2.863 19.141 4.379 1 86.12 110 GLY A O 1
ATOM 845 N N . THR A 1 111 ? -2.615 20.875 3.059 1 86.62 111 THR A N 1
ATOM 846 C CA . THR A 1 111 ? -1.16 20.781 3.029 1 86.62 111 THR A CA 1
ATOM 847 C C . THR A 1 111 ? -0.539 21.734 4.051 1 86.62 111 THR A C 1
ATOM 849 O O . THR A 1 111 ? -0.847 22.922 4.066 1 86.62 111 THR A O 1
ATOM 852 N N . TRP A 1 112 ? 0.284 21.188 4.887 1 82.88 112 TRP A N 1
ATOM 853 C CA . TRP A 1 112 ? 0.916 21.984 5.934 1 82.88 112 TRP A CA 1
ATOM 854 C C . TRP A 1 112 ? 2.428 21.781 5.926 1 82.88 112 TRP A C 1
ATOM 856 O O . TRP A 1 112 ? 2.932 20.797 5.398 1 82.88 112 TRP A O 1
ATOM 866 N N . CYS A 1 113 ? 3.07 22.859 6.492 1 77.62 113 CYS A N 1
ATOM 867 C CA . CYS A 1 113 ? 4.496 22.734 6.77 1 77.62 113 CYS A CA 1
ATOM 868 C C . CYS A 1 113 ? 4.738 22.109 8.133 1 77.62 113 CYS A C 1
ATOM 870 O O . CYS A 1 113 ? 4.309 22.641 9.156 1 77.62 113 CYS A O 1
ATOM 872 N N . TRP A 1 114 ? 5.395 20.969 8.094 1 75.25 114 TRP A N 1
ATOM 873 C CA . TRP A 1 114 ? 5.52 20.234 9.344 1 75.25 114 TRP A CA 1
ATOM 874 C C . TRP A 1 114 ? 6.391 20.984 10.336 1 75.25 114 TRP A C 1
ATOM 876 O O . TRP A 1 114 ? 6.191 20.891 11.555 1 75.25 114 TRP A O 1
ATOM 886 N N . LYS A 1 115 ? 7.379 21.734 9.852 1 70.81 115 LYS A N 1
ATOM 887 C CA . LYS A 1 115 ? 8.203 22.516 10.758 1 70.81 115 LYS A CA 1
ATOM 888 C C . LYS A 1 115 ? 7.355 23.531 11.531 1 70.81 115 LYS A C 1
ATOM 890 O O . LYS A 1 115 ? 7.617 23.797 12.711 1 70.81 115 LYS A O 1
ATOM 895 N N . GLU A 1 116 ? 6.348 24.016 10.797 1 67.75 116 GLU A N 1
ATOM 896 C CA . GLU A 1 116 ? 5.449 24.984 11.438 1 67.75 116 GLU A CA 1
ATOM 897 C C . GLU A 1 116 ? 4.508 24.281 12.414 1 67.75 116 GLU A C 1
ATOM 899 O O . GLU A 1 116 ? 4.117 24.875 13.43 1 67.75 116 GLU A O 1
ATOM 904 N N . MET A 1 117 ? 4.27 23.031 12.031 1 63.06 117 MET A N 1
ATOM 905 C CA . MET A 1 117 ? 3.377 22.266 12.898 1 63.06 117 MET A CA 1
ATOM 906 C C . MET A 1 117 ? 4.078 21.875 14.188 1 63.06 117 MET A C 1
ATOM 908 O O . MET A 1 117 ? 3.455 21.828 15.25 1 63.06 117 MET A O 1
ATOM 912 N N . GLU A 1 118 ? 5.254 21.453 13.984 1 61.06 118 GLU A N 1
ATOM 913 C CA . GLU A 1 118 ? 6.02 21.094 15.18 1 61.06 118 GLU A CA 1
ATOM 914 C C . GLU A 1 118 ? 6.133 22.281 16.141 1 61.06 118 GLU A C 1
ATOM 916 O O . GLU A 1 118 ? 6.09 22.109 17.359 1 61.06 118 GLU A O 1
ATOM 921 N N . LYS A 1 119 ? 6.484 23.406 15.562 1 58.12 119 LYS A N 1
ATOM 922 C CA . LYS A 1 119 ? 6.559 24.594 16.422 1 58.12 119 LYS A CA 1
ATOM 923 C C . LYS A 1 119 ? 5.223 24.859 17.109 1 58.12 119 LYS A C 1
ATOM 925 O O . LYS A 1 119 ? 5.184 25.234 18.281 1 58.12 119 LYS A O 1
ATOM 930 N N . GLY A 1 120 ? 4.223 24.656 16.328 1 51.41 120 GLY A N 1
ATOM 931 C CA . GLY A 1 120 ? 2.912 24.844 16.922 1 51.41 120 GLY A CA 1
ATOM 932 C C . GLY A 1 120 ? 2.477 23.656 17.766 1 51.41 120 GLY A C 1
ATOM 933 O O . GLY A 1 120 ? 1.766 23.828 18.766 1 51.41 120 GLY A O 1
ATOM 934 N N . ALA A 1 121 ? 2.762 22.453 17.266 1 49.81 121 ALA A N 1
ATOM 935 C CA . ALA A 1 121 ? 2.439 21.25 18.016 1 49.81 121 ALA A CA 1
ATOM 936 C C . ALA A 1 121 ? 3.203 21.203 19.344 1 49.81 121 ALA A C 1
ATOM 938 O O . ALA A 1 121 ? 2.701 20.672 20.344 1 49.81 121 ALA A O 1
ATOM 939 N N . ALA A 1 122 ? 4.523 21.438 19.375 1 43.47 122 ALA A N 1
ATOM 940 C CA . ALA A 1 122 ? 5.207 21.547 20.656 1 43.47 122 ALA A CA 1
ATOM 941 C C . ALA A 1 122 ? 4.41 22.406 21.641 1 43.47 122 ALA A C 1
ATOM 943 O O . ALA A 1 122 ? 4.453 22.172 22.859 1 43.47 122 ALA A O 1
ATOM 944 N N . SER A 1 123 ? 3.988 23.5 21.266 1 39.91 123 SER A N 1
ATOM 945 C CA . SER A 1 123 ? 3.182 24.219 22.234 1 39.91 123 SER A CA 1
ATOM 946 C C . SER A 1 123 ? 1.873 23.5 22.516 1 39.91 123 SER A C 1
ATOM 948 O O . SER A 1 123 ? 1.421 23.453 23.672 1 39.91 123 SER A O 1
ATOM 950 N N . ASP A 1 124 ? 0.803 23.297 21.609 1 34.38 124 ASP A N 1
ATOM 951 C CA . ASP A 1 124 ? -0.492 22.672 21.859 1 34.38 124 ASP A CA 1
ATOM 952 C C . ASP A 1 124 ? -0.538 21.25 21.266 1 34.38 124 ASP A C 1
ATOM 954 O O . ASP A 1 124 ? -0.68 21.094 20.062 1 34.38 124 ASP A O 1
ATOM 958 N N . GLN A 1 125 ? 0.4 20.344 21.547 1 37.28 125 GLN A N 1
ATOM 959 C CA . GLN A 1 125 ? 0.31 18.922 21.188 1 37.28 125 GLN A CA 1
ATOM 960 C C . GLN A 1 125 ? -1.141 18.5 20.969 1 37.28 125 GLN A C 1
ATOM 962 O O . GLN A 1 125 ? -1.41 17.375 20.547 1 37.28 125 GLN A O 1
ATOM 967 N N . SER A 1 126 ? -2.088 19.062 21.656 1 36.84 126 SER A N 1
ATOM 968 C CA . SER A 1 126 ? -3.533 18.891 21.531 1 36.84 126 SER A CA 1
ATOM 969 C C . SER A 1 126 ? -4.004 19.234 20.125 1 36.84 126 SER A C 1
ATOM 971 O O . SER A 1 126 ? -5.145 18.953 19.75 1 36.84 126 SER A O 1
ATOM 973 N N . ARG A 1 127 ? -3.283 20.188 19.438 1 35.19 127 ARG A N 1
ATOM 974 C CA . ARG A 1 127 ? -3.734 20.734 18.156 1 35.19 127 ARG A CA 1
ATOM 975 C C . ARG A 1 127 ? -3.234 19.891 16.984 1 35.19 127 ARG A C 1
ATOM 977 O O . ARG A 1 127 ? -2.506 20.391 16.125 1 35.19 127 ARG A O 1
ATOM 984 N N . LEU A 1 128 ? -2.602 18.812 17.125 1 38.56 128 LEU A N 1
ATOM 985 C CA . LEU A 1 128 ? -2.65 18.172 15.828 1 38.56 128 LEU A CA 1
ATOM 986 C C . LEU A 1 128 ? -3.902 18.578 15.062 1 38.56 128 LEU A C 1
ATOM 988 O O . LEU A 1 128 ? -4.984 18.672 15.641 1 38.56 128 LEU A O 1
ATOM 992 N N . PRO A 1 129 ? -4.035 19.406 14.117 1 36.81 129 PRO A N 1
ATOM 993 C CA . PRO A 1 129 ? -5.34 19.812 13.594 1 36.81 129 PRO A CA 1
ATOM 994 C C . PRO A 1 129 ? -6.438 18.797 13.898 1 36.81 129 PRO A C 1
ATOM 996 O O . PRO A 1 129 ? -6.258 17.594 13.672 1 36.81 129 PRO A O 1
ATOM 999 N N . TYR A 1 130 ? -7.168 18.859 15.07 1 36.75 130 TYR A N 1
ATOM 1000 C CA . TYR A 1 130 ? -8.562 18.453 15.195 1 36.75 130 TYR A CA 1
ATOM 1001 C C . TYR A 1 130 ? -9.273 18.516 13.844 1 36.75 130 TYR A C 1
ATOM 1003 O O . TYR A 1 130 ? -9.875 19.531 13.492 1 36.75 130 TYR A O 1
ATOM 1011 N N . PHE A 1 131 ? -8.703 18.469 12.891 1 35.88 131 PHE A N 1
ATOM 1012 C CA . PHE A 1 131 ? -9.383 18.438 11.602 1 35.88 131 PHE A CA 1
ATOM 1013 C C . PHE A 1 131 ? -10.719 17.719 11.719 1 35.88 131 PHE A C 1
ATOM 1015 O O . PHE A 1 131 ? -11.383 17.453 10.711 1 35.88 131 PHE A O 1
ATOM 1022 N N . LEU A 1 132 ? -10.898 16.922 12.875 1 35.81 132 LEU A N 1
ATOM 1023 C CA . LEU A 1 132 ? -12.25 16.359 12.914 1 35.81 132 LEU A CA 1
ATOM 1024 C C . LEU A 1 132 ? -13.281 17.453 13.117 1 35.81 132 LEU A C 1
ATOM 1026 O O . LEU A 1 132 ? -12.953 18.547 13.578 1 35.81 132 LEU A O 1
ATOM 1030 N N . PRO A 1 133 ? -14.484 17.219 12.969 1 32.69 133 PRO A N 1
ATOM 1031 C CA . PRO A 1 133 ? -15.664 18.078 13.109 1 32.69 133 PRO A CA 1
ATOM 1032 C C . PRO A 1 133 ? -15.688 18.828 14.438 1 32.69 133 PRO A C 1
ATOM 1034 O O . PRO A 1 133 ? -15.328 18.266 15.477 1 32.69 133 PRO A O 1
ATOM 1037 N N . SER A 1 134 ? -15.375 20.062 14.555 1 31.61 134 SER A N 1
ATOM 1038 C CA . SER A 1 134 ? -15.852 20.875 15.68 1 31.61 134 SER A CA 1
ATOM 1039 C C . SER A 1 134 ? -17.266 20.469 16.094 1 31.61 134 SER A C 1
ATOM 1041 O O . SER A 1 134 ? -18.172 20.406 15.25 1 31.61 134 SER A O 1
ATOM 1043 N N . ALA A 1 135 ? -17.516 19.672 17.141 1 31.17 135 ALA A N 1
ATOM 1044 C CA . ALA A 1 135 ? -18.797 19.5 17.797 1 31.17 135 ALA A CA 1
ATOM 1045 C C . ALA A 1 135 ? -19.516 20.828 17.969 1 31.17 135 ALA A C 1
ATOM 1047 O O . ALA A 1 135 ? -18.922 21.812 18.391 1 31.17 135 ALA A O 1
ATOM 1048 N N . SER A 1 136 ? -20.609 21.125 17.172 1 28.34 136 SER A N 1
ATOM 1049 C CA . SER A 1 136 ? -21.578 22.141 17.547 1 28.34 136 SER A CA 1
ATOM 1050 C C . SER A 1 136 ? -21.891 22.062 19.031 1 28.34 136 SER A C 1
ATOM 1052 O O . SER A 1 136 ? -22.219 21 19.562 1 28.34 136 SER A O 1
ATOM 1054 N N . PRO A 1 137 ? -21.359 22.859 19.859 1 27.73 137 PRO A N 1
ATOM 1055 C CA . PRO A 1 137 ? -21.969 23.016 21.188 1 27.73 137 PRO A CA 1
ATOM 1056 C C . PRO A 1 137 ? -23.484 23.188 21.141 1 27.73 137 PRO A C 1
ATOM 1058 O O . PRO A 1 137 ? -24.016 23.719 20.156 1 27.73 137 PRO A O 1
ATOM 1061 N N . GLY A 1 138 ? -24.281 22.312 21.641 1 23.58 138 GLY A N 1
ATOM 1062 C CA . GLY A 1 138 ? -25.641 22.641 22.062 1 23.58 138 GLY A CA 1
ATOM 1063 C C . GLY A 1 138 ? -25.734 23.969 22.797 1 23.58 138 GLY A C 1
ATOM 1064 O O . GLY A 1 138 ? -25.188 24.109 23.891 1 23.58 138 GLY A O 1
ATOM 1065 N N . ALA A 1 139 ? -25.656 25.188 22.094 1 21.5 139 ALA A N 1
ATOM 1066 C CA . ALA A 1 139 ? -26.516 26.219 22.688 1 21.5 139 ALA A CA 1
ATOM 1067 C C . ALA A 1 139 ? -27.984 26 22.297 1 21.5 139 ALA A C 1
ATOM 1069 O O . ALA A 1 139 ? -28.281 25.547 21.188 1 21.5 139 ALA A O 1
ATOM 1070 N N . MET B 1 1 ? 35.406 -4.797 -13.383 1 22.81 1 MET B N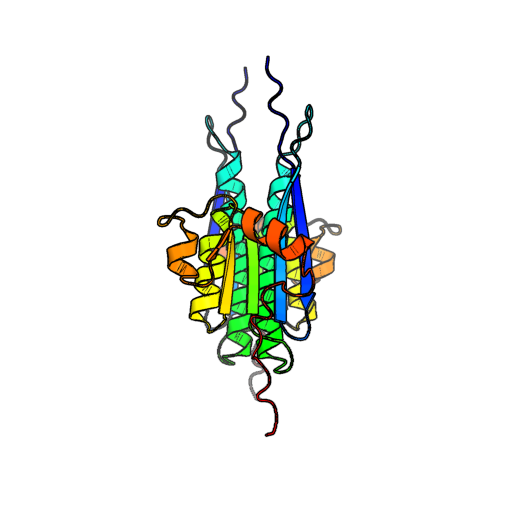 1
ATOM 1071 C CA . MET B 1 1 ? 34.438 -4.133 -12.531 1 22.81 1 MET B CA 1
ATOM 1072 C C . MET B 1 1 ? 33 -4.422 -13.008 1 22.81 1 MET B C 1
ATOM 1074 O O . MET B 1 1 ? 32.625 -4.039 -14.117 1 22.81 1 MET B O 1
ATOM 1078 N N . SER B 1 2 ? 32.469 -5.629 -12.688 1 25.88 2 SER B N 1
ATOM 1079 C CA . SER B 1 2 ? 31.203 -6.273 -13.047 1 25.88 2 SER B CA 1
ATOM 1080 C C . SER B 1 2 ? 30.016 -5.375 -12.734 1 25.88 2 SER B C 1
ATOM 1082 O O . SER B 1 2 ? 29.859 -4.922 -11.602 1 25.88 2 SER B O 1
ATOM 1084 N N . ARG B 1 3 ? 29.734 -4.551 -13.602 1 29.44 3 ARG B N 1
ATOM 1085 C CA . ARG B 1 3 ? 28.594 -3.641 -13.609 1 29.44 3 ARG B CA 1
ATOM 1086 C C . ARG B 1 3 ? 27.312 -4.367 -13.227 1 29.44 3 ARG B C 1
ATOM 1088 O O . ARG B 1 3 ? 26.781 -5.164 -14 1 29.44 3 ARG B O 1
ATOM 1095 N N . ALA B 1 4 ? 27.172 -4.797 -11.984 1 32.19 4 ALA B N 1
ATOM 1096 C CA . ALA B 1 4 ? 25.938 -5.418 -11.5 1 32.19 4 ALA B CA 1
ATOM 1097 C C . ALA B 1 4 ? 24.719 -4.586 -11.875 1 32.19 4 ALA B C 1
ATOM 1099 O O . ALA B 1 4 ? 24.641 -3.396 -11.555 1 32.19 4 ALA B O 1
ATOM 1100 N N . GLY B 1 5 ? 24.125 -4.691 -12.93 1 33.41 5 GLY B N 1
ATOM 1101 C CA . GLY B 1 5 ? 22.938 -4.148 -13.555 1 33.41 5 GLY B CA 1
ATOM 1102 C C . GLY B 1 5 ? 21.766 -3.998 -12.586 1 33.41 5 GLY B C 1
ATOM 1103 O O . GLY B 1 5 ? 21.5 -4.895 -11.781 1 33.41 5 GLY B O 1
ATOM 1104 N N . SER B 1 6 ? 21.453 -2.781 -11.953 1 39.06 6 SER B N 1
ATOM 1105 C CA . SER B 1 6 ? 20.375 -2.498 -11.008 1 39.06 6 SER B CA 1
ATOM 1106 C C . SER B 1 6 ? 19.062 -3.143 -11.445 1 39.06 6 SER B C 1
ATOM 1108 O O . SER B 1 6 ? 18.734 -3.152 -12.641 1 39.06 6 SER B O 1
ATOM 1110 N N . VAL B 1 7 ? 18.453 -4.074 -10.984 1 47.69 7 VAL B N 1
ATOM 1111 C CA . VAL B 1 7 ? 17.266 -4.902 -11.195 1 47.69 7 VAL B CA 1
ATOM 1112 C C . VAL B 1 7 ? 16.016 -4.039 -11.117 1 47.69 7 VAL B C 1
ATOM 1114 O O . VAL B 1 7 ? 15.805 -3.326 -10.133 1 47.69 7 VAL B O 1
ATOM 1117 N N . GLY B 1 8 ? 15.406 -3.387 -12.242 1 57.97 8 GLY B N 1
ATOM 1118 C CA . GLY B 1 8 ? 14.102 -2.758 -12.297 1 57.97 8 GLY B CA 1
ATOM 1119 C C . GLY B 1 8 ? 12.961 -3.74 -12.125 1 57.97 8 GLY B C 1
ATOM 1120 O O . GLY B 1 8 ? 13.125 -4.941 -12.352 1 57.97 8 GLY B O 1
ATOM 1121 N N . LYS B 1 9 ? 11.945 -3.357 -11.148 1 69.12 9 LYS B N 1
ATOM 1122 C CA . LYS B 1 9 ? 10.727 -4.148 -10.992 1 69.12 9 LYS B CA 1
ATOM 1123 C C . LYS B 1 9 ? 9.602 -3.604 -11.867 1 69.12 9 LYS B C 1
ATOM 1125 O O . LYS B 1 9 ? 9.484 -2.389 -12.047 1 69.12 9 LYS B O 1
ATOM 1130 N N . GLU B 1 10 ? 9.148 -4.445 -12.75 1 72.56 10 GLU B N 1
ATOM 1131 C CA . GLU B 1 10 ? 7.934 -4.125 -13.492 1 72.56 10 GLU B CA 1
ATOM 1132 C C . GLU B 1 10 ? 6.723 -4.836 -12.898 1 72.56 10 GLU B C 1
ATOM 1134 O O . GLU B 1 10 ? 6.84 -5.945 -12.375 1 72.56 10 GLU B O 1
ATOM 1139 N N . THR B 1 11 ? 5.621 -4.027 -12.836 1 83.44 11 THR B N 1
ATOM 1140 C CA . THR B 1 11 ? 4.395 -4.625 -12.32 1 83.44 11 THR B CA 1
ATOM 1141 C C . THR B 1 11 ? 3.297 -4.609 -13.383 1 83.44 11 THR B C 1
ATOM 1143 O O . THR B 1 11 ? 3.262 -3.717 -14.234 1 83.44 11 THR B O 1
ATOM 1146 N N . ARG B 1 12 ? 2.613 -5.695 -13.5 1 82.25 12 ARG B N 1
ATOM 1147 C CA . ARG B 1 12 ? 1.428 -5.797 -14.344 1 82.25 12 ARG B CA 1
ATOM 1148 C C . ARG B 1 12 ? 0.211 -6.223 -13.531 1 82.25 12 ARG B C 1
ATOM 1150 O O . ARG B 1 12 ? 0.292 -7.148 -12.727 1 82.25 12 ARG B O 1
ATOM 1157 N N . THR B 1 13 ? -0.88 -5.473 -13.648 1 89.12 13 THR B N 1
ATOM 1158 C CA . THR B 1 13 ? -2.113 -5.801 -12.945 1 89.12 13 THR B CA 1
ATOM 1159 C C . THR B 1 13 ? -3.246 -6.078 -13.93 1 89.12 13 THR B C 1
ATOM 1161 O O . THR B 1 13 ? -3.43 -5.332 -14.891 1 89.12 13 THR B O 1
ATOM 1164 N N . VAL B 1 14 ? -3.914 -7.172 -13.727 1 88.56 14 VAL B N 1
ATOM 1165 C CA . VAL B 1 14 ? -5.07 -7.527 -14.539 1 88.56 14 VAL B CA 1
ATOM 1166 C C . VAL B 1 14 ? -6.301 -7.68 -13.648 1 88.56 14 VAL B C 1
ATOM 1168 O O . VAL B 1 14 ? -6.266 -8.398 -12.641 1 88.56 14 VAL B O 1
ATOM 1171 N N . HIS B 1 15 ? -7.324 -6.898 -14.008 1 90 15 HIS B N 1
ATOM 1172 C CA . HIS B 1 15 ? -8.602 -7.047 -13.328 1 90 15 HIS B CA 1
ATOM 1173 C C . HIS B 1 15 ? -9.555 -7.934 -14.117 1 90 15 HIS B C 1
ATOM 1175 O O . HIS B 1 15 ? -9.75 -7.727 -15.32 1 90 15 HIS B O 1
ATOM 1181 N N . CYS B 1 16 ? -10.008 -8.93 -13.43 1 84.75 16 CYS B N 1
ATOM 1182 C CA . CYS B 1 16 ? -10.961 -9.859 -14.008 1 84.75 16 CYS B CA 1
ATOM 1183 C C . CYS B 1 16 ? -12.312 -9.758 -13.312 1 84.75 16 CYS B C 1
ATOM 1185 O O . CYS B 1 16 ? -12.406 -9.906 -12.094 1 84.75 16 CYS B O 1
ATOM 1187 N N . SER B 1 17 ? -13.414 -9.516 -14.055 1 87.06 17 SER B N 1
ATOM 1188 C CA . SER B 1 17 ? -14.734 -9.289 -13.484 1 87.06 17 SER B CA 1
ATOM 1189 C C . SER B 1 17 ? -15.266 -10.539 -12.797 1 87.06 17 SER B C 1
ATOM 1191 O O . SER B 1 17 ? -16.078 -10.445 -11.875 1 87.06 17 SER B O 1
ATOM 1193 N N . THR B 1 18 ? -14.711 -11.664 -13.211 1 87.25 18 THR B N 1
ATOM 1194 C CA . THR B 1 18 ? -15.242 -12.906 -12.648 1 87.25 18 THR B CA 1
ATOM 1195 C C . THR B 1 18 ? -14.258 -13.523 -11.664 1 87.25 18 THR B C 1
ATOM 1197 O O . THR B 1 18 ? -14.641 -14.336 -10.82 1 87.25 18 THR B O 1
ATOM 1200 N N . CYS B 1 19 ? -13.055 -13.109 -11.688 1 88 19 CYS B N 1
ATOM 1201 C CA . CYS B 1 19 ? -12.086 -13.875 -10.922 1 88 19 CYS B CA 1
ATOM 1202 C C . CYS B 1 19 ? -11.297 -12.977 -9.977 1 88 19 CYS B C 1
ATOM 1204 O O . CYS B 1 19 ? -10.586 -13.461 -9.094 1 88 19 CYS B O 1
ATOM 1206 N N . GLY B 1 20 ? -11.438 -11.781 -10.055 1 94.25 20 GLY B N 1
ATOM 1207 C CA . GLY B 1 20 ? -10.742 -10.906 -9.125 1 94.25 20 GLY B CA 1
ATOM 1208 C C . GLY B 1 20 ? -9.57 -10.18 -9.75 1 94.25 20 GLY B C 1
ATOM 1209 O O . GLY B 1 20 ? -9.664 -9.688 -10.875 1 94.25 20 GLY B O 1
ATOM 1210 N N . VAL B 1 21 ? -8.477 -10.008 -9.055 1 94 21 VAL B N 1
ATOM 1211 C CA . VAL B 1 21 ? -7.348 -9.234 -9.547 1 94 21 VAL B CA 1
ATOM 1212 C C . VAL B 1 21 ? -6.09 -10.094 -9.547 1 94 21 VAL B C 1
ATOM 1214 O O . VAL B 1 21 ? -5.887 -10.906 -8.641 1 94 21 VAL B O 1
ATOM 1217 N N . MET B 1 22 ? -5.258 -10 -10.562 1 90.69 22 MET B N 1
ATOM 1218 C CA . MET B 1 22 ? -3.951 -10.648 -10.633 1 90.69 22 MET B CA 1
ATOM 1219 C C . MET B 1 22 ? -2.84 -9.609 -10.766 1 90.69 22 MET B C 1
ATOM 1221 O O . MET B 1 22 ? -2.881 -8.766 -11.664 1 90.69 22 MET B O 1
ATOM 1225 N N . MET B 1 23 ? -1.906 -9.656 -9.875 1 92.25 23 MET B N 1
ATOM 1226 C CA . MET B 1 23 ? -0.752 -8.758 -9.914 1 92.25 23 MET B CA 1
ATOM 1227 C C . MET B 1 23 ? 0.537 -9.547 -10.133 1 92.25 23 MET B C 1
ATOM 1229 O O . MET B 1 23 ? 0.789 -10.539 -9.445 1 92.25 23 MET B O 1
ATOM 1233 N N . ARG B 1 24 ? 1.305 -9.086 -11.07 1 86.44 24 ARG B N 1
ATOM 1234 C CA . ARG B 1 24 ? 2.551 -9.773 -11.398 1 86.44 24 ARG B CA 1
ATOM 1235 C C . ARG B 1 24 ? 3.744 -8.836 -11.25 1 86.44 24 ARG B C 1
ATOM 1237 O O . ARG B 1 24 ? 3.721 -7.707 -11.75 1 86.44 24 ARG B O 1
ATOM 1244 N N . GLN B 1 25 ? 4.629 -9.242 -10.477 1 84.31 25 GLN B N 1
ATOM 1245 C CA . GLN B 1 25 ? 5.898 -8.539 -10.352 1 84.31 25 GLN B CA 1
ATOM 1246 C C . GLN B 1 25 ? 6.992 -9.227 -11.172 1 84.31 25 GLN B C 1
ATOM 1248 O O . GLN B 1 25 ? 7.156 -10.445 -11.086 1 84.31 25 GLN B O 1
ATOM 1253 N N . SER B 1 26 ? 7.602 -8.5 -12.086 1 74.25 26 SER B N 1
ATOM 1254 C CA . SER B 1 26 ? 8.703 -9.047 -12.867 1 74.25 26 SER B CA 1
ATOM 1255 C C . SER B 1 26 ? 9.977 -8.227 -12.672 1 74.25 26 SER B C 1
ATOM 1257 O O . SER B 1 26 ? 9.914 -7.039 -12.359 1 74.25 26 SER B O 1
ATOM 1259 N N . SER B 1 27 ? 11.062 -8.914 -12.422 1 61.53 27 SER B N 1
ATOM 1260 C CA . SER B 1 27 ? 12.359 -8.258 -12.336 1 61.53 27 SER B CA 1
ATOM 1261 C C . SER B 1 27 ? 13.031 -8.164 -13.703 1 61.53 27 SER B C 1
ATOM 1263 O O . SER B 1 27 ? 13.008 -9.125 -14.477 1 61.53 27 SER B O 1
ATOM 1265 N N . ILE B 1 28 ? 13.109 -6.848 -14.219 1 54.44 28 ILE B N 1
ATOM 1266 C CA . ILE B 1 28 ? 13.922 -6.672 -15.414 1 54.44 28 ILE B CA 1
ATOM 1267 C C . ILE B 1 28 ? 15.359 -6.34 -15.016 1 54.44 28 ILE B C 1
ATOM 1269 O O . ILE B 1 28 ? 15.594 -5.43 -14.219 1 54.44 28 ILE B O 1
ATOM 1273 N N . TYR B 1 29 ? 16.297 -7.188 -15.195 1 47.31 29 TYR B N 1
ATOM 1274 C CA . TYR B 1 29 ? 17.719 -6.996 -14.898 1 47.31 29 TYR B CA 1
ATOM 1275 C C . TYR B 1 29 ? 18.391 -6.156 -15.977 1 47.31 29 TYR B C 1
ATOM 1277 O O . TYR B 1 29 ? 18.797 -6.68 -17.016 1 47.31 29 TYR B O 1
ATOM 1285 N N . PRO B 1 30 ? 18.078 -4.938 -16.297 1 45.28 30 PRO B N 1
ATOM 1286 C CA . PRO B 1 30 ? 18.984 -4.328 -17.266 1 45.28 30 PRO B CA 1
ATOM 1287 C C . PRO B 1 30 ? 20.406 -4.223 -16.75 1 45.28 30 PRO B C 1
ATOM 1289 O O . PRO B 1 30 ? 20.641 -4.246 -15.539 1 45.28 30 PRO B O 1
ATOM 1292 N N . ASN B 1 31 ? 21.562 -4.254 -17.625 1 41.69 31 ASN B N 1
ATOM 1293 C CA . ASN B 1 31 ? 22.953 -3.975 -17.266 1 41.69 31 ASN B CA 1
ATOM 1294 C C . ASN B 1 31 ? 23.047 -2.881 -16.203 1 41.69 31 ASN B C 1
ATOM 1296 O O . ASN B 1 31 ? 23.781 -3.027 -15.227 1 41.69 31 ASN B O 1
ATOM 1300 N N . ASP B 1 32 ? 23.422 -1.454 -16.859 1 37.16 32 ASP B N 1
ATOM 1301 C CA . ASP B 1 32 ? 24.016 -0.302 -16.188 1 37.16 32 ASP B CA 1
ATOM 1302 C C . ASP B 1 32 ? 23.156 0.133 -15.008 1 37.16 32 ASP B C 1
ATOM 1304 O O . ASP B 1 32 ? 23.656 0.308 -13.891 1 37.16 32 ASP B O 1
ATOM 1308 N N . ASP B 1 33 ? 22.406 1.386 -15.086 1 39.69 33 ASP B N 1
ATOM 1309 C CA . ASP B 1 33 ? 22.422 2.553 -14.211 1 39.69 33 ASP B CA 1
ATOM 1310 C C . ASP B 1 33 ? 21.688 2.256 -12.898 1 39.69 33 ASP B C 1
ATOM 1312 O O . ASP B 1 33 ? 21.016 1.23 -12.773 1 39.69 33 ASP B O 1
ATOM 1316 N N . PRO B 1 34 ? 20.797 3.514 -12.281 1 42.19 34 PRO B N 1
ATOM 1317 C CA . PRO B 1 34 ? 20.359 4.16 -11.047 1 42.19 34 PRO B CA 1
ATOM 1318 C C . PRO B 1 34 ? 19.172 3.443 -10.398 1 42.19 34 PRO B C 1
ATOM 1320 O O . PRO B 1 34 ? 18.031 3.592 -10.852 1 42.19 34 PRO B O 1
ATOM 1323 N N . HIS B 1 35 ? 18.984 2.287 -10.164 1 43.44 35 HIS B N 1
ATOM 1324 C CA . HIS B 1 35 ? 18.094 1.211 -9.75 1 43.44 35 HIS B CA 1
ATOM 1325 C C . HIS B 1 35 ? 17.156 1.674 -8.648 1 43.44 35 HIS B C 1
ATOM 1327 O O . HIS B 1 35 ? 16.125 1.041 -8.398 1 43.44 35 HIS B O 1
ATOM 1333 N N . GLU B 1 36 ? 17.719 2.203 -7.582 1 48.06 36 GLU B N 1
ATOM 1334 C CA . GLU B 1 36 ? 17.109 2.055 -6.266 1 48.06 36 GLU B CA 1
ATOM 1335 C C . GLU B 1 36 ? 15.68 2.58 -6.258 1 48.06 36 GLU B C 1
ATOM 1337 O O . GLU B 1 36 ? 14.805 1.99 -5.625 1 48.06 36 GLU B O 1
ATOM 1342 N N . ARG B 1 37 ? 15.375 3.693 -6.945 1 48.97 37 ARG B N 1
ATOM 1343 C CA . ARG B 1 37 ? 14.117 4.418 -6.777 1 48.97 37 ARG B CA 1
ATOM 1344 C C . ARG B 1 37 ? 12.977 3.695 -7.48 1 48.97 37 ARG B C 1
ATOM 1346 O O . ARG B 1 37 ? 11.836 3.715 -7.004 1 48.97 37 ARG B O 1
ATOM 1353 N N . LYS B 1 38 ? 13.312 2.959 -8.758 1 53.97 38 LYS B N 1
ATOM 1354 C CA . LYS B 1 38 ? 12.289 2.336 -9.594 1 53.97 38 LYS B CA 1
ATOM 1355 C C . LYS B 1 38 ? 11.727 1.081 -8.93 1 53.97 38 LYS B C 1
ATOM 1357 O O . LYS B 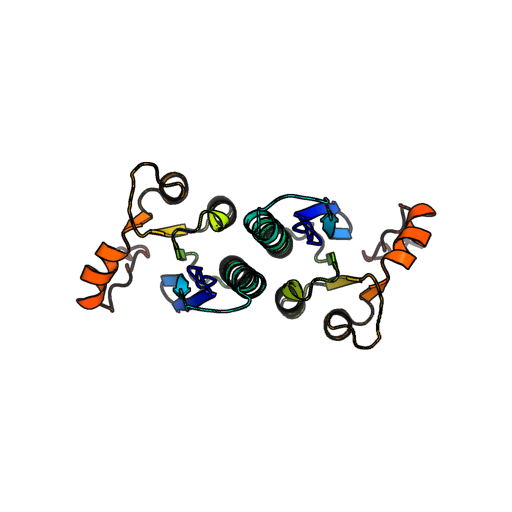1 38 ? 10.555 0.746 -9.117 1 53.97 38 LYS B O 1
ATOM 1362 N N . THR B 1 39 ? 12.547 0.626 -7.945 1 62.91 39 THR B N 1
ATOM 1363 C CA . THR B 1 39 ? 12.133 -0.635 -7.34 1 62.91 39 THR B CA 1
ATOM 1364 C C . THR B 1 39 ? 11.094 -0.396 -6.25 1 62.91 39 THR B C 1
ATOM 1366 O O . THR B 1 39 ? 10.109 -1.128 -6.152 1 62.91 39 THR B O 1
ATOM 1369 N N . ASP B 1 40 ? 10.992 0.835 -5.773 1 73 40 ASP B N 1
ATOM 1370 C CA . ASP B 1 40 ? 10.125 1.117 -4.633 1 73 40 ASP B CA 1
ATOM 1371 C C . ASP B 1 40 ? 8.703 1.425 -5.086 1 73 40 ASP B C 1
ATOM 1373 O O . ASP B 1 40 ? 7.738 0.985 -4.461 1 73 40 ASP B O 1
ATOM 1377 N N . ILE B 1 41 ? 8.633 2.066 -6.254 1 83.5 41 ILE B N 1
ATOM 1378 C CA . ILE B 1 41 ? 7.32 2.494 -6.727 1 83.5 41 ILE B CA 1
ATOM 1379 C C . ILE B 1 41 ? 6.523 1.283 -7.207 1 83.5 41 ILE B C 1
ATOM 1381 O O . ILE B 1 41 ? 5.309 1.213 -7.016 1 83.5 41 ILE B O 1
ATOM 1385 N N . ALA B 1 42 ? 7.238 0.399 -7.867 1 84.56 42 ALA B N 1
ATOM 1386 C CA . ALA B 1 42 ? 6.57 -0.802 -8.359 1 84.56 42 ALA B CA 1
ATOM 1387 C C . ALA B 1 42 ? 5.949 -1.594 -7.219 1 84.56 42 ALA B C 1
ATOM 1389 O O . ALA B 1 42 ? 4.816 -2.076 -7.328 1 84.56 42 ALA B O 1
ATOM 1390 N N . ASP B 1 43 ? 6.633 -1.739 -6.145 1 88.56 43 ASP B N 1
ATOM 1391 C CA . ASP B 1 43 ? 6.117 -2.467 -4.988 1 88.56 43 ASP B CA 1
ATOM 1392 C C . ASP B 1 43 ? 4.93 -1.737 -4.367 1 88.56 43 ASP B C 1
ATOM 1394 O O . ASP B 1 43 ? 3.926 -2.359 -4.016 1 88.56 43 ASP B O 1
ATOM 1398 N N . ILE B 1 44 ? 5.039 -0.425 -4.27 1 91.38 44 ILE B N 1
ATOM 1399 C CA . ILE B 1 44 ? 3.953 0.39 -3.734 1 91.38 44 ILE B CA 1
ATOM 1400 C C . ILE B 1 44 ? 2.709 0.228 -4.605 1 91.38 44 ILE B C 1
ATOM 1402 O O . ILE B 1 44 ? 1.601 0.059 -4.09 1 91.38 44 ILE B O 1
ATOM 1406 N N . SER B 1 45 ? 2.889 0.22 -5.855 1 92 45 SER B N 1
ATOM 1407 C CA . SER B 1 45 ? 1.775 0.127 -6.797 1 92 45 SER B CA 1
ATOM 1408 C C . SER B 1 45 ? 1.033 -1.196 -6.645 1 92 45 SER B C 1
ATOM 1410 O O . SER B 1 45 ? -0.196 -1.236 -6.723 1 92 45 SER B O 1
ATOM 1412 N N . LEU B 1 46 ? 1.735 -2.229 -6.445 1 93.06 46 LEU B N 1
ATOM 1413 C CA . LEU B 1 46 ? 1.102 -3.533 -6.293 1 93.06 46 LEU B CA 1
ATOM 1414 C C . LEU B 1 46 ? 0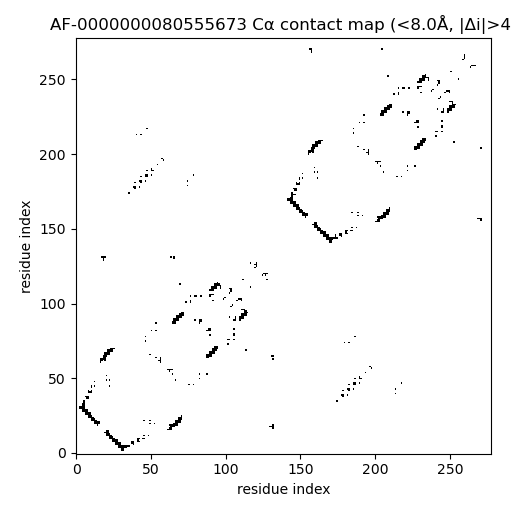.263 -3.586 -5.02 1 93.06 46 LEU B C 1
ATOM 1416 O O . LEU B 1 46 ? -0.865 -4.082 -5.035 1 93.06 46 LEU B O 1
ATOM 1420 N N . VAL B 1 47 ? 0.871 -3.092 -4.008 1 96.12 47 VAL B N 1
ATOM 1421 C CA . VAL B 1 47 ? 0.167 -3.078 -2.729 1 96.12 47 VAL B CA 1
ATOM 1422 C C . VAL B 1 47 ? -1.085 -2.211 -2.836 1 96.12 47 VAL B C 1
ATOM 1424 O O . VAL B 1 47 ? -2.168 -2.617 -2.41 1 96.12 47 VAL B O 1
ATOM 1427 N N . LYS B 1 48 ? -0.902 -1.064 -3.424 1 96.75 48 LYS B N 1
ATOM 1428 C CA . LYS B 1 48 ? -2.018 -0.149 -3.652 1 96.75 48 LYS B CA 1
ATOM 1429 C C . LYS B 1 48 ? -3.125 -0.821 -4.457 1 96.75 48 LYS B C 1
ATOM 1431 O O . LYS B 1 48 ? -4.297 -0.771 -4.074 1 96.75 48 LYS B O 1
ATOM 1436 N N . GLU B 1 49 ? -2.783 -1.541 -5.473 1 95.5 49 GLU B N 1
ATOM 1437 C CA . GLU B 1 49 ? -3.76 -2.197 -6.34 1 95.5 49 GLU B CA 1
ATOM 1438 C C . GLU B 1 49 ? -4.504 -3.301 -5.594 1 95.5 49 GLU B C 1
ATOM 1440 O O . GLU B 1 49 ? -5.727 -3.414 -5.699 1 95.5 49 GLU B O 1
ATOM 1445 N N . ALA B 1 50 ? -3.807 -4.008 -4.875 1 97.62 50 ALA B N 1
ATOM 1446 C CA . ALA B 1 50 ? -4.41 -5.113 -4.133 1 97.62 50 ALA B CA 1
ATOM 1447 C C . ALA B 1 50 ? -5.441 -4.605 -3.133 1 97.62 50 ALA B C 1
ATOM 1449 O O . ALA B 1 50 ? -6.582 -5.078 -3.113 1 97.62 50 ALA B O 1
ATOM 1450 N N . ILE B 1 51 ? -5.113 -3.602 -2.389 1 98.25 51 ILE B N 1
ATOM 1451 C CA . ILE B 1 51 ? -5.977 -3.178 -1.292 1 98.25 51 ILE B CA 1
ATOM 1452 C C . ILE B 1 51 ? -7.129 -2.34 -1.838 1 98.25 51 ILE B C 1
ATOM 1454 O O . ILE B 1 51 ? -8.258 -2.422 -1.337 1 98.25 51 ILE B O 1
ATOM 1458 N N . PHE B 1 52 ? -6.891 -1.591 -2.881 1 97.94 52 PHE B N 1
ATOM 1459 C CA . PHE B 1 52 ? -7.992 -0.845 -3.48 1 97.94 52 PHE B CA 1
ATOM 1460 C C . PHE B 1 52 ? -9 -1.79 -4.125 1 97.94 52 PHE B C 1
ATOM 1462 O O . PHE B 1 52 ? -10.203 -1.544 -4.078 1 97.94 52 PHE B O 1
ATOM 1469 N N . HIS B 1 53 ? -8.492 -2.848 -4.719 1 96.62 53 HIS B N 1
ATOM 1470 C CA . HIS B 1 53 ? -9.414 -3.854 -5.227 1 96.62 53 HIS B CA 1
ATOM 1471 C C . HIS B 1 53 ? -10.305 -4.398 -4.109 1 96.62 53 HIS B C 1
ATOM 1473 O O . HIS B 1 53 ? -11.516 -4.535 -4.281 1 96.62 53 HIS B O 1
ATOM 1479 N N . ALA B 1 54 ? -9.633 -4.723 -3.016 1 98 54 ALA B N 1
ATOM 1480 C CA . ALA B 1 54 ? -10.367 -5.219 -1.854 1 98 54 ALA B CA 1
ATOM 1481 C C . ALA B 1 54 ? -11.398 -4.203 -1.377 1 98 54 ALA B C 1
ATOM 1483 O O . ALA B 1 54 ? -12.562 -4.543 -1.159 1 98 54 ALA B O 1
ATOM 1484 N N . MET B 1 55 ? -11.023 -3.004 -1.277 1 97.69 55 MET B N 1
ATOM 1485 C CA . MET B 1 55 ? -11.914 -1.929 -0.847 1 97.69 55 MET B CA 1
ATOM 1486 C C . MET B 1 55 ? -13.102 -1.795 -1.792 1 97.69 55 MET B C 1
ATOM 1488 O O . MET B 1 55 ? -14.25 -1.7 -1.347 1 97.69 55 MET B O 1
ATOM 1492 N N . ASP B 1 56 ? -12.805 -1.855 -3.023 1 95.56 56 ASP B N 1
ATOM 1493 C CA . ASP B 1 56 ? -13.859 -1.72 -4.027 1 95.56 56 ASP B CA 1
ATOM 1494 C C . ASP B 1 56 ? -14.828 -2.898 -3.971 1 95.56 56 ASP B C 1
ATOM 1496 O O . ASP B 1 56 ? -16.031 -2.732 -4.191 1 95.56 56 ASP B O 1
ATOM 1500 N N . SER B 1 57 ? -14.359 -4.039 -3.67 1 95.5 57 SER B N 1
ATOM 1501 C CA . SER B 1 57 ? -15.211 -5.219 -3.613 1 95.5 57 SER B CA 1
ATOM 1502 C C . SER B 1 57 ? -16.156 -5.16 -2.418 1 95.5 57 SER B C 1
ATOM 1504 O O . SER B 1 57 ? -17.234 -5.746 -2.449 1 95.5 57 SER B O 1
ATOM 1506 N N . ILE B 1 58 ? -15.758 -4.438 -1.396 1 94.69 58 ILE B N 1
ATOM 1507 C CA . ILE B 1 58 ? -16.609 -4.254 -0.229 1 94.69 58 ILE B CA 1
ATOM 1508 C C . ILE B 1 58 ? -17.781 -3.33 -0.581 1 94.69 58 ILE B C 1
ATOM 1510 O O . ILE B 1 58 ? -18.906 -3.547 -0.135 1 94.69 58 ILE B O 1
ATOM 1514 N N . THR B 1 59 ? -17.484 -2.379 -1.38 1 93.56 59 THR B N 1
ATOM 1515 C CA . THR B 1 59 ? -18.484 -1.379 -1.735 1 93.56 59 THR B CA 1
ATOM 1516 C C . THR B 1 59 ? -19.359 -1.87 -2.889 1 93.56 59 THR B C 1
ATOM 1518 O O . THR B 1 59 ? -20.5 -1.438 -3.037 1 93.56 59 THR B O 1
ATOM 1521 N N . ASN B 1 60 ? -18.75 -2.73 -3.736 1 95.25 60 ASN B N 1
ATOM 1522 C CA . ASN B 1 60 ? -19.422 -3.287 -4.902 1 95.25 60 ASN B CA 1
ATOM 1523 C C . ASN B 1 60 ? -19.375 -4.812 -4.906 1 95.25 60 ASN B C 1
ATOM 1525 O O . ASN B 1 60 ? -18.375 -5.406 -5.312 1 95.25 60 ASN B O 1
ATOM 1529 N N . GLU B 1 61 ? -20.516 -5.387 -4.621 1 93.44 61 GLU B N 1
ATOM 1530 C CA . GLU B 1 61 ? -20.578 -6.832 -4.434 1 93.44 61 GLU B CA 1
ATOM 1531 C C . GLU B 1 61 ? -20.297 -7.57 -5.742 1 93.44 61 GLU B C 1
ATOM 1533 O O . GLU B 1 61 ? -20.047 -8.773 -5.738 1 93.44 61 GLU B O 1
ATOM 1538 N N . LYS B 1 62 ? -20.359 -6.949 -6.879 1 95.12 62 LYS B N 1
ATOM 1539 C CA . LYS B 1 62 ? -20.094 -7.574 -8.172 1 95.12 62 LYS B CA 1
ATOM 1540 C C . LYS B 1 62 ? -18.594 -7.789 -8.375 1 95.12 62 LYS B C 1
ATOM 1542 O O . LYS B 1 62 ? -18.188 -8.547 -9.25 1 95.12 62 LYS B O 1
ATOM 1547 N N . VAL B 1 63 ? -17.828 -7.121 -7.582 1 94.81 63 VAL B N 1
ATOM 1548 C CA . VAL B 1 63 ? -16.391 -7.262 -7.672 1 94.81 63 VAL B CA 1
ATOM 1549 C C . VAL B 1 63 ? -15.93 -8.453 -6.836 1 94.81 63 VAL B C 1
ATOM 1551 O O . VAL B 1 63 ? -16.156 -8.5 -5.625 1 94.81 63 VAL B O 1
ATOM 1554 N N . PRO B 1 64 ? -15.297 -9.477 -7.57 1 96 64 PRO B N 1
ATOM 1555 C CA . PRO B 1 64 ? -14.883 -10.664 -6.824 1 96 64 PRO B CA 1
ATOM 1556 C C . PRO B 1 64 ? -13.836 -10.352 -5.758 1 96 64 PRO B C 1
ATOM 1558 O O . PRO B 1 64 ? -12.984 -9.477 -5.957 1 96 64 PRO B O 1
ATOM 1561 N N . ARG B 1 65 ? -13.812 -11.141 -4.719 1 97.12 65 ARG B N 1
ATOM 1562 C CA . ARG B 1 65 ? -12.938 -10.906 -3.572 1 97.12 65 ARG B CA 1
ATOM 1563 C C . ARG B 1 65 ? -11.711 -11.812 -3.625 1 97.12 65 ARG B C 1
ATOM 1565 O O . ARG B 1 65 ? -11.297 -12.367 -2.605 1 97.12 65 ARG B O 1
ATOM 1572 N N . ASN B 1 66 ? -11.219 -12.039 -4.891 1 95.94 66 ASN B N 1
ATOM 1573 C CA . ASN B 1 66 ? -10.055 -12.883 -5.109 1 95.94 66 ASN B CA 1
ATOM 1574 C C . ASN B 1 66 ? -8.836 -12.062 -5.535 1 95.94 66 ASN B C 1
ATOM 1576 O O . ASN B 1 66 ? -8.938 -11.219 -6.434 1 95.94 66 ASN B O 1
ATOM 1580 N N . ILE B 1 67 ? -7.672 -12.273 -4.902 1 96.69 67 ILE B N 1
ATOM 1581 C CA . ILE B 1 67 ? -6.434 -11.555 -5.172 1 96.69 67 ILE B CA 1
ATOM 1582 C C . ILE B 1 67 ? -5.305 -12.547 -5.438 1 96.69 67 ILE B C 1
ATOM 1584 O O . ILE B 1 67 ? -4.996 -13.383 -4.59 1 96.69 67 ILE B O 1
ATOM 1588 N N . LEU B 1 68 ? -4.66 -12.492 -6.574 1 93.81 68 LEU B N 1
ATOM 1589 C CA . LEU B 1 68 ? -3.551 -13.359 -6.949 1 93.81 68 LEU B CA 1
ATOM 1590 C C . LEU B 1 68 ? -2.27 -12.555 -7.141 1 93.81 68 LEU B C 1
ATOM 1592 O O . LEU B 1 68 ? -2.234 -11.617 -7.941 1 93.81 68 LEU B O 1
ATOM 1596 N N . LEU B 1 69 ? -1.274 -12.875 -6.426 1 93.44 69 LEU B N 1
ATOM 1597 C CA . LEU B 1 69 ? 0.038 -12.25 -6.551 1 93.44 69 LEU B CA 1
ATOM 1598 C C . LEU B 1 69 ? 1.036 -13.211 -7.195 1 93.44 69 LEU B C 1
ATOM 1600 O O . LEU B 1 69 ? 1.212 -14.336 -6.727 1 93.44 69 LEU B O 1
ATOM 1604 N N . VAL B 1 70 ? 1.633 -12.766 -8.242 1 89.12 70 VAL B N 1
ATOM 1605 C CA . VAL B 1 70 ? 2.723 -13.5 -8.875 1 89.12 70 VAL B CA 1
ATOM 1606 C C . VAL B 1 70 ? 4.055 -12.828 -8.562 1 89.12 70 VAL B C 1
ATOM 1608 O O . VAL B 1 70 ? 4.445 -11.867 -9.234 1 89.12 70 VAL B O 1
ATOM 1611 N N . SER B 1 71 ? 4.711 -13.273 -7.559 1 85.75 71 SER B N 1
ATOM 1612 C CA . SER B 1 71 ? 5.945 -12.656 -7.094 1 85.75 71 SER B CA 1
ATOM 1613 C C . SER B 1 71 ? 6.676 -13.555 -6.098 1 85.75 71 SER B C 1
ATOM 1615 O O . SER B 1 71 ? 6.047 -14.352 -5.398 1 85.75 71 SER B O 1
ATOM 1617 N N . ASN B 1 72 ? 7.992 -13.398 -6.039 1 83.19 72 ASN B N 1
ATOM 1618 C CA . ASN B 1 72 ? 8.797 -14.047 -5.008 1 83.19 72 ASN B CA 1
ATOM 1619 C C . ASN B 1 72 ? 9.188 -13.07 -3.906 1 83.19 72 ASN B C 1
ATOM 1621 O O . ASN B 1 72 ? 9.914 -13.438 -2.977 1 83.19 72 ASN B O 1
ATOM 1625 N N . ASP B 1 73 ? 8.648 -11.914 -4.008 1 84.31 73 ASP B N 1
ATOM 1626 C CA . ASP B 1 73 ? 9.047 -10.867 -3.072 1 84.31 73 ASP B CA 1
ATOM 1627 C C . ASP B 1 73 ? 8.344 -11.031 -1.727 1 84.31 73 ASP B C 1
ATOM 1629 O O . ASP B 1 73 ? 7.117 -11.062 -1.661 1 84.31 73 ASP B O 1
ATOM 1633 N N . LYS B 1 74 ? 9.086 -11.117 -0.702 1 86.75 74 LYS B N 1
ATOM 1634 C CA . LYS B 1 74 ? 8.547 -11.352 0.635 1 86.75 74 LYS B CA 1
ATOM 1635 C C . LYS B 1 74 ? 7.887 -10.094 1.19 1 86.75 74 LYS B C 1
ATOM 1637 O O . LYS B 1 74 ? 7.137 -10.156 2.168 1 86.75 74 LYS B O 1
ATOM 1642 N N . ASP B 1 75 ? 8.141 -8.922 0.627 1 86.62 75 ASP B N 1
ATOM 1643 C CA . ASP B 1 75 ? 7.652 -7.656 1.167 1 86.62 75 ASP B CA 1
ATOM 1644 C C . ASP B 1 75 ? 6.133 -7.559 1.042 1 86.62 75 ASP B C 1
ATOM 1646 O O . ASP B 1 75 ? 5.504 -6.727 1.698 1 86.62 75 ASP B O 1
ATOM 1650 N N . PHE B 1 76 ? 5.492 -8.516 0.349 1 92.94 76 PHE B N 1
ATOM 1651 C CA . PHE B 1 76 ? 4.051 -8.461 0.141 1 92.94 76 PHE B CA 1
ATOM 1652 C C . PHE B 1 76 ? 3.324 -9.367 1.126 1 92.94 76 PHE B C 1
ATOM 1654 O O . PHE B 1 76 ? 2.096 -9.328 1.229 1 92.94 76 PHE B O 1
ATOM 1661 N N . LYS B 1 77 ? 4.156 -10.055 1.81 1 93.5 77 LYS B N 1
ATOM 1662 C CA . LYS B 1 77 ? 3.586 -11.078 2.68 1 93.5 77 LYS B CA 1
ATOM 1663 C C . LYS B 1 77 ? 2.594 -10.477 3.668 1 93.5 77 LYS B C 1
ATOM 1665 O O . LYS B 1 77 ? 1.466 -10.953 3.797 1 93.5 77 LYS B O 1
ATOM 1670 N N . CYS B 1 78 ? 2.896 -9.422 4.367 1 94.88 78 CYS B N 1
ATOM 1671 C CA . CYS B 1 78 ? 2.051 -8.82 5.395 1 94.88 78 CYS B CA 1
ATOM 1672 C C . CYS B 1 78 ? 0.791 -8.219 4.781 1 94.88 78 CYS B C 1
ATOM 1674 O O . CYS B 1 78 ? -0.266 -8.203 5.418 1 94.88 78 CYS B O 1
ATOM 1676 N N . THR B 1 79 ? 0.915 -7.738 3.611 1 96.69 79 THR B N 1
ATOM 1677 C CA . THR B 1 79 ? -0.259 -7.207 2.926 1 96.69 79 THR B CA 1
ATOM 1678 C C . THR B 1 79 ? -1.262 -8.32 2.633 1 96.69 79 THR B C 1
ATOM 1680 O O . THR B 1 79 ? -2.453 -8.18 2.916 1 96.69 79 THR B O 1
ATOM 1683 N N . LEU B 1 80 ? -0.753 -9.445 2.1 1 97 80 LEU B N 1
ATOM 1684 C CA . LEU B 1 80 ? -1.621 -10.57 1.783 1 97 80 LEU B CA 1
ATOM 1685 C C . LEU B 1 80 ? -2.246 -11.148 3.049 1 97 80 LEU B C 1
ATOM 1687 O O . LEU B 1 80 ? -3.428 -11.5 3.061 1 97 80 LEU B O 1
ATOM 1691 N N . GLU B 1 81 ? -1.448 -11.18 4.031 1 97.12 81 GLU B N 1
ATOM 1692 C CA . GLU B 1 81 ? -1.963 -11.68 5.305 1 97.12 81 GLU B CA 1
ATOM 1693 C C . GLU B 1 81 ? -3.092 -10.789 5.828 1 97.12 81 GLU B C 1
ATOM 1695 O O . GLU B 1 81 ? -4.125 -11.297 6.273 1 97.12 81 GLU B O 1
ATOM 1700 N N . ALA B 1 82 ? -2.926 -9.516 5.82 1 97.38 82 ALA B N 1
ATOM 1701 C CA . ALA B 1 82 ? -3.939 -8.57 6.293 1 97.38 82 ALA B CA 1
ATOM 1702 C C . ALA B 1 82 ? -5.219 -8.688 5.473 1 97.38 82 ALA B C 1
ATOM 1704 O O . ALA B 1 82 ? -6.324 -8.586 6.016 1 97.38 82 ALA B O 1
ATOM 1705 N N . LEU B 1 83 ? -5.109 -8.914 4.184 1 97.56 83 LEU B N 1
ATOM 1706 C CA . LEU B 1 83 ? -6.273 -9.07 3.318 1 97.56 83 LEU B CA 1
ATOM 1707 C C . LEU B 1 83 ? -7.016 -10.367 3.633 1 97.56 83 LEU B C 1
ATOM 1709 O O . LEU B 1 83 ? -8.25 -10.383 3.668 1 97.56 83 LEU B O 1
ATOM 1713 N N . LYS B 1 84 ? -6.227 -11.359 3.885 1 97.06 84 LYS B N 1
ATOM 1714 C CA . LYS B 1 84 ? -6.836 -12.633 4.246 1 97.06 84 LYS B CA 1
ATOM 1715 C C . LYS B 1 84 ? -7.641 -12.516 5.539 1 97.06 84 LYS B C 1
ATOM 1717 O O . LYS B 1 84 ? -8.75 -13.047 5.637 1 97.06 84 LYS B O 1
ATOM 1722 N N . LEU B 1 85 ? -7.164 -11.852 6.504 1 95.62 85 LEU B N 1
ATOM 1723 C CA . LEU B 1 85 ? -7.832 -11.648 7.785 1 95.62 85 LEU B CA 1
ATOM 1724 C C . LEU B 1 85 ? -9.125 -10.859 7.605 1 95.62 85 LEU B C 1
ATOM 1726 O O . LEU B 1 85 ? -10.016 -10.914 8.453 1 95.62 85 LEU B O 1
ATOM 1730 N N . ARG B 1 86 ? -9.266 -10.164 6.535 1 95.81 86 ARG B N 1
ATOM 1731 C CA . ARG B 1 86 ? -10.453 -9.359 6.27 1 95.81 86 ARG B CA 1
ATOM 1732 C C . ARG B 1 86 ? -11.438 -10.109 5.375 1 95.81 86 ARG B C 1
ATOM 1734 O O . ARG B 1 86 ? -12.406 -9.523 4.887 1 95.81 86 ARG B O 1
ATOM 1741 N N . GLY B 1 87 ? -11.078 -11.336 5.113 1 95.88 87 GLY B N 1
ATOM 1742 C CA . GLY B 1 87 ? -12.039 -12.211 4.461 1 95.88 87 GLY B CA 1
ATOM 1743 C C . GLY B 1 87 ? -11.797 -12.367 2.971 1 95.88 87 GLY B C 1
ATOM 1744 O O . GLY B 1 87 ? -12.625 -12.93 2.254 1 95.88 87 GLY B O 1
ATOM 1745 N N . PHE B 1 88 ? -10.742 -11.906 2.471 1 97 88 PHE B N 1
ATOM 1746 C CA . PHE B 1 88 ? -10.438 -12.039 1.052 1 97 88 PHE B CA 1
ATOM 1747 C C . PHE B 1 88 ? -9.727 -13.359 0.777 1 97 88 PHE B C 1
ATOM 1749 O O . PHE B 1 88 ? -8.977 -13.852 1.625 1 97 88 PHE B O 1
ATOM 1756 N N . THR B 1 89 ? -10.016 -13.914 -0.385 1 96.56 89 THR B N 1
ATOM 1757 C CA . THR B 1 89 ? -9.242 -15.055 -0.857 1 96.56 89 THR B CA 1
ATOM 1758 C C . THR B 1 89 ? -7.938 -14.594 -1.504 1 96.56 89 THR B C 1
ATOM 1760 O O . THR B 1 89 ? -7.957 -13.859 -2.494 1 96.56 89 THR B O 1
ATOM 1763 N N . VAL B 1 90 ? -6.797 -14.953 -0.935 1 96.88 90 VAL B N 1
ATOM 1764 C CA . VAL B 1 90 ? -5.496 -14.539 -1.449 1 96.88 90 VAL B CA 1
ATOM 1765 C C . VAL B 1 90 ? -4.742 -15.75 -1.988 1 96.88 90 VAL B C 1
ATOM 1767 O O . VAL B 1 90 ? -4.754 -16.828 -1.374 1 96.88 90 VAL B O 1
ATOM 1770 N N . MET B 1 91 ? -4.121 -15.602 -3.115 1 93.69 91 MET B N 1
ATOM 1771 C CA . MET B 1 91 ? -3.332 -16.625 -3.797 1 93.69 91 MET B CA 1
ATOM 1772 C C . MET B 1 91 ? -1.978 -16.078 -4.227 1 93.69 91 MET B C 1
ATOM 1774 O O . MET B 1 91 ? -1.825 -14.867 -4.41 1 93.69 91 MET B O 1
ATOM 1778 N N . ALA B 1 92 ? -0.997 -16.984 -4.34 1 92 92 ALA B N 1
ATOM 1779 C CA . ALA B 1 92 ? 0.342 -16.562 -4.75 1 92 92 ALA B CA 1
ATOM 1780 C C . ALA B 1 92 ? 0.956 -17.562 -5.719 1 92 92 ALA B C 1
ATOM 1782 O O . ALA B 1 92 ? 0.827 -18.781 -5.531 1 92 92 ALA B O 1
ATOM 1783 N N . ALA B 1 93 ? 1.481 -17.031 -6.766 1 88.25 93 ALA B N 1
ATOM 1784 C CA . ALA B 1 93 ? 2.307 -17.828 -7.676 1 88.25 93 ALA B CA 1
ATOM 1785 C C . ALA B 1 93 ? 3.785 -17.484 -7.512 1 88.25 93 ALA B C 1
ATOM 1787 O O . ALA B 1 93 ? 4.191 -16.344 -7.727 1 88.25 93 ALA B O 1
ATOM 1788 N N . ILE B 1 94 ? 4.559 -18.469 -7.145 1 85.06 94 ILE B N 1
ATOM 1789 C CA . ILE B 1 94 ? 5.965 -18.25 -6.828 1 85.06 94 ILE B CA 1
ATOM 1790 C C . ILE B 1 94 ? 6.84 -19.109 -7.738 1 85.06 94 ILE B C 1
ATOM 1792 O O . ILE B 1 94 ? 6.344 -20.016 -8.406 1 85.06 94 ILE B O 1
ATOM 1796 N N . GLU B 1 95 ? 8.148 -18.609 -7.898 1 78.75 95 GLU B N 1
ATOM 1797 C CA . GLU B 1 95 ? 9.055 -19.328 -8.797 1 78.75 95 GLU B CA 1
ATOM 1798 C C . GLU B 1 95 ? 9.281 -20.766 -8.336 1 78.75 95 GLU B C 1
ATOM 1800 O O . GLU B 1 95 ? 9.195 -21.688 -9.141 1 78.75 95 GLU B O 1
ATOM 1805 N N . ALA B 1 96 ? 9.852 -20.906 -7.125 1 71.62 96 ALA B N 1
ATOM 1806 C CA . ALA B 1 96 ? 10.086 -22.266 -6.613 1 71.62 96 ALA B CA 1
ATOM 1807 C C . ALA B 1 96 ? 9.242 -22.531 -5.375 1 71.62 96 ALA B C 1
ATOM 1809 O O . ALA B 1 96 ? 9.375 -21.844 -4.359 1 71.62 96 ALA B O 1
ATOM 1810 N N . LYS B 1 97 ? 8.234 -23.344 -5.656 1 63.62 97 LYS B N 1
ATOM 1811 C CA . LYS B 1 97 ? 7.395 -23.688 -4.516 1 63.62 97 LYS B CA 1
ATOM 1812 C C . LYS B 1 97 ? 8.164 -24.547 -3.51 1 63.62 97 LYS B C 1
ATOM 1814 O O . LYS B 1 97 ? 8.766 -25.562 -3.875 1 63.62 97 LYS B O 1
ATOM 1819 N N . THR B 1 98 ? 8.664 -23.875 -2.568 1 62.56 98 THR B N 1
ATOM 1820 C CA . THR B 1 98 ? 9.164 -24.703 -1.468 1 62.56 98 THR B CA 1
ATOM 1821 C C . THR B 1 98 ? 8.141 -24.766 -0.337 1 62.56 98 THR B C 1
ATOM 1823 O O . THR B 1 98 ? 7.363 -23.828 -0.14 1 62.56 98 THR B O 1
ATOM 1826 N N . PRO B 1 99 ? 7.895 -26.031 0.167 1 62.28 99 PRO B N 1
ATOM 1827 C CA . PRO B 1 99 ? 6.941 -26.203 1.268 1 62.28 99 PRO B CA 1
ATOM 1828 C C . PRO B 1 99 ? 7.098 -25.125 2.344 1 62.28 99 PRO B C 1
ATOM 1830 O O . PRO B 1 99 ? 6.133 -24.797 3.041 1 62.28 99 PRO B O 1
ATOM 1833 N N . ASN B 1 100 ? 8.242 -24.547 2.445 1 67.44 100 ASN B N 1
ATOM 1834 C CA . ASN B 1 100 ? 8.477 -23.578 3.525 1 67.44 100 ASN B CA 1
ATOM 1835 C C . ASN B 1 100 ? 8.477 -22.141 3.014 1 67.44 100 ASN B C 1
ATOM 1837 O O . ASN B 1 100 ? 8.984 -21.25 3.68 1 67.44 100 ASN B O 1
ATOM 1841 N N . HIS B 1 101 ? 7.809 -22.141 1.794 1 76.81 101 HIS B N 1
ATOM 1842 C CA . HIS B 1 101 ? 7.809 -20.781 1.281 1 76.81 101 HIS B CA 1
ATOM 1843 C C . HIS B 1 101 ? 6.887 -19.875 2.1 1 76.81 101 HIS B C 1
ATOM 1845 O O . HIS B 1 101 ? 5.84 -20.328 2.576 1 76.81 101 HIS B O 1
ATOM 1851 N N . MET B 1 102 ? 7.141 -18.688 2.338 1 83 102 MET B N 1
ATOM 1852 C CA . MET B 1 102 ? 6.43 -17.75 3.213 1 83 102 MET B CA 1
ATOM 1853 C C . MET B 1 102 ? 4.977 -17.594 2.779 1 83 102 MET B C 1
ATOM 1855 O O . MET B 1 102 ? 4.082 -17.516 3.619 1 83 102 MET B O 1
ATOM 1859 N N . TYR B 1 103 ? 4.707 -17.812 1.562 1 89.75 103 TYR B N 1
ATOM 1860 C CA . TYR B 1 103 ? 3.348 -17.625 1.071 1 89.75 103 TYR B CA 1
ATOM 1861 C C . TYR B 1 103 ? 2.508 -18.875 1.292 1 89.75 103 TYR B C 1
ATOM 1863 O O . TYR B 1 103 ? 1.275 -18.812 1.278 1 89.75 103 TYR B O 1
ATOM 1871 N N . ALA B 1 104 ? 3.189 -19.969 1.498 1 87.06 104 ALA B N 1
ATOM 1872 C CA . ALA B 1 104 ? 2.449 -21.188 1.8 1 87.06 104 ALA B CA 1
ATOM 1873 C C . ALA B 1 104 ? 1.697 -21.062 3.121 1 87.06 104 ALA B C 1
ATOM 1875 O O . ALA B 1 104 ? 0.586 -21.578 3.262 1 87.06 104 ALA B O 1
ATOM 1876 N N . ASP B 1 105 ? 2.211 -20.359 4.016 1 88.25 105 ASP B N 1
ATOM 1877 C CA . ASP B 1 105 ? 1.593 -20.156 5.32 1 88.25 105 ASP B CA 1
ATOM 1878 C C . ASP B 1 105 ? 0.344 -19.281 5.211 1 88.25 105 ASP B C 1
ATOM 1880 O O . ASP B 1 105 ? -0.605 -19.438 5.977 1 88.25 105 ASP B O 1
ATOM 1884 N N . ILE B 1 106 ? 0.363 -18.453 4.262 1 93.06 106 ILE B N 1
ATOM 1885 C CA . ILE B 1 106 ? -0.708 -17.469 4.129 1 93.06 106 ILE B CA 1
ATOM 1886 C C . ILE B 1 106 ? -1.767 -17.984 3.158 1 93.06 106 ILE B C 1
ATOM 1888 O O . ILE B 1 106 ? -2.957 -18 3.477 1 93.06 106 ILE B O 1
ATOM 1892 N N . CYS B 1 107 ? -1.283 -18.516 2.084 1 92.62 107 CYS B N 1
ATOM 1893 C CA . CYS B 1 107 ? -2.189 -18.812 0.982 1 92.62 107 CYS B CA 1
ATOM 1894 C C . CYS B 1 107 ? -2.6 -20.281 1.007 1 92.62 107 CYS B C 1
ATOM 1896 O O . CYS B 1 107 ? -3.57 -20.672 0.355 1 92.62 107 CYS B O 1
ATOM 1898 N N . GLY B 1 108 ? -1.827 -21.109 1.766 1 88.75 108 GLY B N 1
ATOM 1899 C CA . GLY B 1 108 ? -2.131 -22.531 1.797 1 88.75 108 GLY B CA 1
ATOM 1900 C C . GLY B 1 108 ? -2.166 -23.172 0.419 1 88.75 108 GLY B C 1
ATOM 1901 O O . GLY B 1 108 ? -1.211 -23.047 -0.351 1 88.75 108 GLY B O 1
ATOM 1902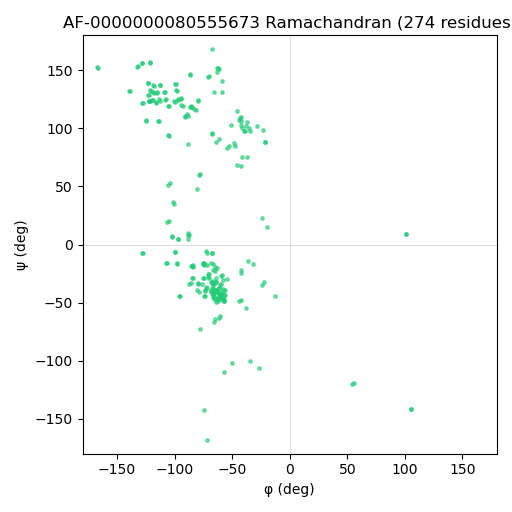 N N . ASN B 1 109 ? -3.385 -23.734 0.083 1 86.06 109 ASN B N 1
ATOM 1903 C CA . ASN B 1 109 ? -3.562 -24.406 -1.198 1 86.06 109 ASN B CA 1
ATOM 1904 C C . ASN B 1 109 ? -3.613 -23.406 -2.354 1 86.06 109 ASN B C 1
ATOM 1906 O O . ASN B 1 109 ? -3.598 -23.797 -3.521 1 86.06 109 ASN B O 1
ATOM 1910 N N . GLY B 1 110 ? -3.609 -22.188 -2.027 1 86.38 110 GLY B N 1
ATOM 1911 C CA . GLY B 1 110 ? -3.619 -21.141 -3.041 1 86.38 110 GLY B CA 1
ATOM 1912 C C . GLY B 1 110 ? -2.229 -20.734 -3.494 1 86.38 110 GLY B C 1
ATOM 1913 O O . GLY B 1 110 ? -2.068 -19.75 -4.207 1 86.38 110 GLY B O 1
ATOM 1914 N N . THR B 1 111 ? -1.211 -21.438 -3.092 1 86.75 111 THR B N 1
ATOM 1915 C CA . THR B 1 111 ? 0.156 -21.188 -3.533 1 86.75 111 THR B CA 1
ATOM 1916 C C . THR B 1 111 ? 0.514 -22.078 -4.719 1 86.75 111 THR B C 1
ATOM 1918 O O . THR B 1 111 ? 0.346 -23.297 -4.66 1 86.75 111 THR B O 1
ATOM 1921 N N . TRP B 1 112 ? 0.951 -21.453 -5.766 1 82.88 112 TRP B N 1
ATOM 1922 C CA . TRP B 1 112 ? 1.29 -22.203 -6.977 1 82.88 112 TRP B CA 1
ATOM 1923 C C . TRP B 1 112 ? 2.693 -21.844 -7.457 1 82.88 112 TRP B C 1
ATOM 1925 O O . TRP B 1 112 ? 3.232 -20.797 -7.098 1 82.88 112 TRP B O 1
ATOM 1935 N N . CYS B 1 113 ? 3.234 -22.859 -8.219 1 77.62 113 CYS B N 1
ATOM 1936 C CA . CYS B 1 113 ? 4.469 -22.578 -8.945 1 77.62 113 CYS B CA 1
ATOM 1937 C C . CYS B 1 113 ? 4.176 -21.938 -10.297 1 77.62 113 CYS B C 1
ATOM 1939 O O . CYS B 1 113 ? 3.504 -22.547 -11.141 1 77.62 113 CYS B O 1
ATOM 1941 N N . TRP B 1 114 ? 4.68 -20.734 -10.469 1 75.56 114 TRP B N 1
ATOM 1942 C CA . TRP B 1 114 ? 4.305 -20.016 -11.68 1 75.56 114 TRP B CA 1
ATOM 1943 C C . TRP B 1 114 ? 4.887 -20.688 -12.914 1 75.56 114 TRP B C 1
ATOM 1945 O O . TRP B 1 114 ? 4.297 -20.625 -14 1 75.56 114 TRP B O 1
ATOM 1955 N N . LYS B 1 115 ? 6.066 -21.297 -12.797 1 70.94 115 LYS B N 1
ATOM 1956 C CA . LYS B 1 115 ? 6.637 -22 -13.938 1 70.94 115 LYS B CA 1
ATOM 1957 C C . LYS B 1 115 ? 5.707 -23.125 -14.406 1 70.94 115 LYS B C 1
ATOM 1959 O O . LYS B 1 115 ? 5.598 -23.375 -15.609 1 70.94 115 LYS B O 1
ATOM 1964 N N . GLU B 1 116 ? 5.039 -23.703 -13.398 1 67.94 116 GLU B N 1
ATOM 1965 C CA . GLU B 1 116 ? 4.102 -24.781 -13.719 1 67.94 116 GLU B CA 1
ATOM 1966 C C . GLU B 1 116 ? 2.82 -24.219 -14.336 1 67.94 116 GLU B C 1
ATOM 1968 O O . GLU B 1 116 ? 2.191 -24.859 -15.172 1 67.94 116 GLU B O 1
ATOM 1973 N N . MET B 1 117 ? 2.592 -23 -13.883 1 63.12 117 MET B N 1
ATOM 1974 C CA . MET B 1 117 ? 1.383 -22.359 -14.391 1 63.12 117 MET B CA 1
ATOM 1975 C C . MET B 1 117 ? 1.573 -21.906 -15.836 1 63.12 117 MET B C 1
ATOM 1977 O O . MET B 1 117 ? 0.638 -21.953 -16.641 1 63.12 117 MET B O 1
ATOM 1981 N N . GLU B 1 118 ? 2.689 -21.344 -16.016 1 61.03 118 GLU B N 1
ATOM 1982 C CA . GLU B 1 118 ? 2.982 -20.922 -17.391 1 61.03 118 GLU B CA 1
ATOM 1983 C C . GLU B 1 118 ? 2.914 -22.094 -18.359 1 61.03 118 GLU B C 1
ATOM 1985 O O . GLU B 1 118 ? 2.459 -21.953 -19.484 1 61.03 118 GLU B O 1
ATOM 1990 N N . LYS B 1 119 ? 3.562 -23.188 -17.953 1 58.47 119 LYS B N 1
ATOM 1991 C CA . LYS B 1 119 ? 3.488 -24.359 -18.812 1 58.47 119 LYS B CA 1
ATOM 1992 C C . LYS B 1 119 ? 2.039 -24.797 -19.031 1 58.47 119 LYS B C 1
ATOM 1994 O O . LYS B 1 119 ? 1.668 -25.203 -20.125 1 58.47 119 LYS B O 1
ATOM 1999 N N . GLY B 1 120 ? 1.325 -24.672 -17.984 1 51.34 120 GLY B N 1
ATOM 2000 C CA . GLY B 1 120 ? -0.083 -25.016 -18.125 1 51.34 120 GLY B CA 1
ATOM 2001 C C . GLY B 1 120 ? -0.898 -23.891 -18.75 1 51.34 120 GLY B C 1
ATOM 2002 O O . GLY B 1 120 ? -1.873 -24.156 -19.469 1 51.34 120 GLY B O 1
ATOM 2003 N N . ALA B 1 121 ? -0.605 -22.641 -18.391 1 49.91 121 ALA B N 1
ATOM 2004 C CA . ALA B 1 121 ? -1.279 -21.469 -18.969 1 49.91 121 ALA B CA 1
ATOM 2005 C C . ALA B 1 121 ? -0.979 -21.359 -20.453 1 49.91 121 ALA B C 1
ATOM 2007 O O . ALA B 1 121 ? -1.817 -20.891 -21.234 1 49.91 121 ALA B O 1
ATOM 2008 N N . ALA B 1 122 ? 0.277 -21.438 -20.906 1 43.22 122 ALA B N 1
ATOM 2009 C CA . ALA B 1 122 ? 0.519 -21.469 -22.344 1 43.22 122 ALA B CA 1
ATOM 2010 C C . ALA B 1 122 ? -0.483 -22.391 -23.047 1 43.22 122 ALA B C 1
ATOM 2012 O O . ALA B 1 122 ? -0.834 -22.156 -24.219 1 43.22 122 ALA B O 1
ATOM 2013 N N . SER B 1 123 ? -0.701 -23.5 -22.625 1 39.91 123 SER B N 1
ATOM 2014 C CA . SER B 1 123 ? -1.72 -24.281 -23.312 1 39.91 123 SER B CA 1
ATOM 2015 C C . SER B 1 123 ? -3.1 -23.656 -23.172 1 39.91 123 SER B C 1
ATOM 2017 O O . SER B 1 123 ? -3.895 -23.656 -24.109 1 39.91 123 SER B O 1
ATOM 2019 N N . ASP B 1 124 ? -3.834 -23.484 -21.984 1 34.31 124 ASP B N 1
ATOM 2020 C CA . ASP B 1 124 ? -5.18 -22.938 -21.812 1 34.31 124 ASP B CA 1
ATOM 2021 C C . ASP B 1 124 ? -5.133 -21.531 -21.219 1 34.31 124 ASP B C 1
ATOM 2023 O O . ASP B 1 124 ? -4.941 -21.375 -20.016 1 34.31 124 ASP B O 1
ATOM 2027 N N . GLN B 1 125 ? -4.375 -20.562 -21.734 1 37.5 125 GLN B N 1
ATOM 2028 C CA . GLN B 1 125 ? -4.418 -19.156 -21.344 1 37.5 125 GLN B CA 1
ATOM 2029 C C . GLN B 1 125 ? -5.766 -18.797 -20.734 1 37.5 125 GLN B C 1
ATOM 2031 O O . GLN B 1 125 ? -5.941 -17.688 -20.219 1 37.5 125 GLN B O 1
ATOM 2036 N N . SER B 1 126 ? -6.844 -19.344 -21.172 1 37 126 SER B N 1
ATOM 2037 C CA . SER B 1 126 ? -8.203 -19.25 -20.656 1 37 126 SER B CA 1
ATOM 2038 C C . SER B 1 126 ? -8.242 -19.641 -19.172 1 37 126 SER B C 1
ATOM 2040 O O . SER B 1 126 ? -9.25 -19.406 -18.5 1 37 126 SER B O 1
ATOM 2042 N N . ARG B 1 127 ? -7.316 -20.547 -18.75 1 34.91 127 ARG B N 1
ATOM 2043 C CA . ARG B 1 127 ? -7.352 -21.125 -17.422 1 34.91 127 ARG B CA 1
ATOM 2044 C C . ARG B 1 127 ? -6.57 -20.25 -16.438 1 34.91 127 ARG B C 1
ATOM 2046 O O . ARG B 1 127 ? -5.465 -20.625 -16.016 1 34.91 127 ARG B O 1
ATOM 2053 N N . LEU B 1 128 ? -6.133 -19.109 -16.672 1 38.28 128 LEU B N 1
ATOM 2054 C CA . LEU B 1 128 ? -5.824 -18.5 -15.383 1 38.28 128 LEU B CA 1
ATOM 2055 C C . LEU B 1 128 ? -6.633 -19.156 -14.266 1 38.28 128 LEU B C 1
ATOM 2057 O O . LEU B 1 128 ? -7.828 -19.406 -14.422 1 38.28 128 LEU B O 1
ATOM 2061 N N . PRO B 1 129 ? -6.246 -20.078 -13.445 1 37.03 129 PRO B N 1
ATOM 2062 C CA . PRO B 1 129 ? -7.145 -20.781 -12.531 1 37.03 129 PRO B CA 1
ATOM 2063 C C . PRO B 1 129 ? -8.43 -20 -12.25 1 37.03 129 PRO B C 1
ATOM 2065 O O . PRO B 1 129 ? -8.375 -18.812 -11.953 1 37.03 129 PRO B O 1
ATOM 2068 N N . TYR B 1 130 ? -9.547 -20.109 -13.031 1 36.72 130 TYR B N 1
ATOM 2069 C CA . TYR B 1 130 ? -10.906 -20.078 -12.5 1 36.72 130 TYR B CA 1
ATOM 2070 C C . TYR B 1 130 ? -10.93 -20.391 -11.008 1 36.72 130 TYR B C 1
ATOM 2072 O O . TYR B 1 130 ? -11.297 -21.5 -10.609 1 36.72 130 TYR B O 1
ATOM 2080 N N . PHE B 1 131 ? -9.93 -20.344 -10.445 1 36.66 131 PHE B N 1
ATOM 2081 C CA . PHE B 1 131 ? -9.82 -20.625 -9.016 1 36.66 131 PHE B CA 1
ATOM 2082 C C . PHE B 1 131 ? -11.055 -20.109 -8.273 1 36.66 131 PHE B C 1
ATOM 2084 O O . PHE B 1 131 ? -11.07 -20.078 -7.043 1 36.66 131 PHE B O 1
ATOM 2091 N N . LEU B 1 132 ? -11.828 -19.25 -9.008 1 36.53 132 LEU B N 1
ATOM 2092 C CA . LEU B 1 132 ? -13.062 -18.922 -8.289 1 36.53 132 LEU B CA 1
ATOM 2093 C C . LEU B 1 132 ? -13.922 -20.156 -8.078 1 36.53 132 LEU B C 1
ATOM 2095 O O . LEU B 1 132 ? -13.789 -21.141 -8.812 1 36.53 132 LEU B O 1
ATOM 2099 N N . PRO B 1 133 ? -14.648 -20.266 -7.066 1 32.91 133 PRO B N 1
ATOM 2100 C CA . PRO B 1 133 ? -15.57 -21.375 -6.793 1 32.91 133 PRO B CA 1
ATOM 2101 C C . PRO B 1 133 ? -16.359 -21.812 -8.023 1 32.91 133 PRO B C 1
ATOM 2103 O O . PRO B 1 133 ? -16.703 -20.969 -8.859 1 32.91 133 PRO B O 1
ATOM 2106 N N . SER B 1 134 ? -16.125 -22.953 -8.609 1 31.19 134 SER B N 1
ATOM 2107 C CA . SER B 1 134 ? -17.125 -23.641 -9.43 1 31.19 134 SER B CA 1
ATOM 2108 C C . SER B 1 134 ? -18.531 -23.422 -8.883 1 31.19 134 SER B C 1
ATOM 2110 O O . SER B 1 134 ? -18.781 -23.641 -7.695 1 31.19 134 SER B O 1
ATOM 2112 N N . ALA B 1 135 ? -19.312 -22.516 -9.375 1 31.08 135 ALA B N 1
ATOM 2113 C CA . ALA B 1 135 ? -20.766 -22.531 -9.188 1 31.08 135 ALA B CA 1
ATOM 2114 C C . ALA B 1 135 ? -21.297 -23.969 -9.273 1 31.08 135 ALA B C 1
ATOM 2116 O O . ALA B 1 135 ? -20.969 -24.703 -10.203 1 31.08 135 ALA B O 1
ATOM 2117 N N . SER B 1 136 ? -21.531 -24.672 -8.117 1 27.75 136 SER B N 1
ATOM 2118 C CA . SER B 1 136 ? -22.406 -25.844 -8.156 1 27.75 136 SER B CA 1
ATOM 2119 C C . SER B 1 136 ? -23.578 -25.625 -9.125 1 27.75 136 SER B C 1
ATOM 2121 O O . SER B 1 136 ? -24.219 -24.578 -9.109 1 27.75 136 SER B O 1
ATOM 2123 N N . PRO B 1 137 ? -23.562 -26.234 -10.281 1 28.23 137 PRO B N 1
ATOM 2124 C CA . PRO B 1 137 ? -24.797 -26.375 -11.031 1 28.23 137 PRO B CA 1
ATOM 2125 C C . PRO B 1 137 ? -25.984 -26.766 -10.148 1 28.23 137 PRO B C 1
ATOM 2127 O O . PRO B 1 137 ? -25.812 -27.516 -9.188 1 28.23 137 PRO B O 1
ATOM 2130 N N . GLY B 1 138 ? -26.844 -25.922 -9.797 1 22.95 138 GLY B N 1
ATOM 2131 C CA . GLY B 1 138 ? -28.141 -26.438 -9.383 1 22.95 138 GLY B CA 1
ATOM 2132 C C . GLY B 1 138 ? -28.594 -27.641 -10.188 1 22.95 138 GLY B C 1
ATOM 2133 O O . GLY B 1 138 ? -28.859 -27.516 -11.391 1 22.95 138 GLY B O 1
ATOM 2134 N N . ALA B 1 139 ? -28.016 -28.891 -9.945 1 20.72 139 ALA B N 1
ATOM 2135 C CA . ALA B 1 139 ? -28.938 -30 -10.148 1 20.72 139 ALA B CA 1
ATOM 2136 C C . ALA B 1 139 ? -30 -30.031 -9.055 1 20.72 139 ALA B C 1
ATOM 2138 O O . ALA B 1 139 ? -29.734 -29.688 -7.906 1 20.72 139 ALA B O 1
#

Nearest PDB structures (foldseek):
  8b9y-assembly2_D  TM=4.359E-01  e=4.877E-02  Trypanosoma cruzi
  5h81-assembly1_A  TM=5.742E-01  e=1.250E+00  Catharanthus roseus
  5h82-assembly1_A  TM=5.717E-01  e=1.629E+00  Catharanthus roseus
  1yqd-assembly1_A  TM=5.007E-01  e=1.335E+00  Populus tremuloides
  5but-assembly1_A  TM=5.989E-01  e=3.373E+00  Bacillus subtilis

Organism: Arabidopsis lyrata subsp. lyrata (NCBI:txid81972)

Secondary structure (DSSP, 8-state):
-------EEEEEEEEETTTEEEEEEEEE--SS---SHHHHHHHHHHHHHHHHHHHHHHH-TTS--EEEEE---GGGHHHHHHHHHTT-EEEEEESS--TT-HHHHHHGGGEEEHHHHHHHHHH-TT-S---S-------/-------EEEEEEEEETTTEEEEEEEEE--SSS--HHHHHHHHHHHHHHHHHHHHHHHH-TTS--EEEEE---GGGHHHHHHHHHTT-EEEEEESS--TT-HHHHHHGGGEEEHHHHHHHHHH-TT-S---S-------

pLDDT: mean 73.42, std 24.17, range [20.72, 98.31]

Solvent-accessible surface area (backbone atoms only — not comparable to full-atom values): 15491 Å² total; per-residue (Å²): 133,84,64,73,30,46,57,41,43,44,66,50,77,46,82,37,74,68,50,11,39,38,38,36,56,41,76,45,69,54,60,68,70,83,76,68,71,52,40,42,49,33,55,38,49,51,53,51,52,54,52,51,49,51,43,48,20,72,78,33,80,75,39,40,60,31,41,33,37,32,45,79,65,68,84,49,49,65,58,50,44,56,42,39,77,72,69,36,49,46,28,34,28,22,73,73,74,42,93,80,34,76,55,35,79,68,25,45,90,38,45,39,36,38,64,60,40,47,62,47,23,72,72,41,68,82,51,54,80,67,75,34,79,77,75,76,71,88,123,134,84,68,72,30,32,53,36,44,44,67,48,77,45,82,37,74,78,54,11,39,39,36,35,56,42,78,45,69,50,55,72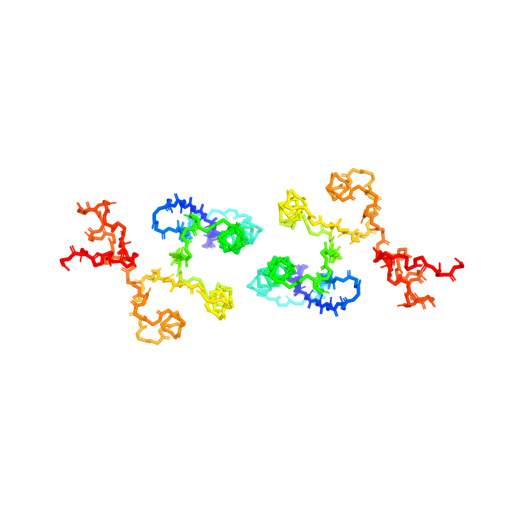,73,90,27,74,70,52,36,40,51,35,54,38,50,51,53,51,50,54,52,50,49,51,42,47,21,74,79,34,80,75,41,41,59,31,41,35,37,32,46,78,64,69,84,48,48,65,59,49,45,56,42,37,77,71,70,35,48,46,29,34,27,21,74,72,73,42,93,80,34,76,53,36,78,68,25,45,90,38,45,40,36,39,64,59,41,46,64,50,23,72,72,42,66,86,47,56,76,71,71,47,82,76,75,73,70,86,124